Protein AF-A0A7J6BII7-F1 (afdb_monomer_lite)

Foldseek 3Di:
DVVVVVVVVVVVVQFDWDKDFDPACQQPLVQAAVSDAWDQADPPFTWIFTDHVPGGTAWIFGADPPQRFTQKIKGKDDLPPDPDPPPPPPDPDDPDPDPDDWLVLLVVQLVVVVCVLLSAPAIKMKMKGFQFDPVAAPPPVVSNHTDGQKIKMKMWRADPPDLQLTEIWMWMFGRDNPCRVIDIGQLQVVQVVVCVSSVTPDGTDSHPVSRSGDRVVSVLCVVVSVVSSPDDSPPSDDDDPVVVVSSVVSCVSNPPPDDPPPPDD

Radius of gyration: 20.34 Å; chains: 1; bounding box: 57×51×65 Å

Sequence (265 aa):
MLVLGLISCIVLRALSAQAKVVRSFEECKEFLYQGTEPRGMDQNAKKICQKLQNRGFYYASLYSVRHKIPLYSAYTLDPYCSSDTERKDIWHLEPQISQSTPPMYHQIKILKTFIKEIKPSAATTVAPGTVPDPNVRIPQDRKKVTVPSHIWTAICYKHHTDDSKSLSFGYIGRNQQEEPDIRLMSVSELNNELRSHFGTHQPIEIFDDDCFSDNNKVVEVQGVFQKLINLPVNQGDQISSGLQDTYLAVKRTISCDSTPEKESR

pLDDT: mean 72.31, std 19.47, range [26.73, 96.75]

Secondary structure (DSSP, 8-state):
-HHHHHHHHHHHHHSSPEEEEESSGGGGGGGSGGGPPPBSS-TTSEEEEEE-TTS-EEEEEEEETTTTEEEEEEEEEPTT--S-----S-------S-SSPPTHHHHHHHHHHHHHHH--SS-EEEEEEEEEEEEEEESTTTT-EEEEEEEEEEEEE--SS-GGG-EEEEEEEES-SS----EEE-HHHHHHHHHHHHT-SSPPBSSTTTTT--HHHHHHHHHHHHHHHTS-TT-TT---GGGHHHHHHHHHHS----PPP----

Organism: NCBI:txid369639

Structure (mmCIF, N/CA/C/O backbone):
data_AF-A0A7J6BII7-F1
#
_entry.id   AF-A0A7J6BII7-F1
#
loop_
_atom_site.group_PDB
_atom_site.id
_atom_site.type_symbol
_atom_site.label_atom_id
_atom_site.label_alt_id
_atom_site.label_comp_id
_atom_site.label_asym_id
_atom_site.label_entity_id
_atom_site.label_seq_id
_atom_site.pdbx_PDB_ins_code
_atom_site.Cartn_x
_atom_site.Cartn_y
_atom_site.Cartn_z
_atom_site.occupancy
_atom_site.B_iso_or_equiv
_atom_site.auth_seq_id
_atom_site.auth_comp_id
_atom_site.auth_asym_id
_atom_site.auth_atom_id
_atom_site.pdbx_PDB_model_num
ATOM 1 N N . MET A 1 1 ? 40.038 -25.814 -1.875 1.00 58.59 1 MET A N 1
ATOM 2 C CA . MET A 1 1 ? 39.329 -24.661 -2.482 1.00 58.59 1 MET A CA 1
ATOM 3 C C . MET A 1 1 ? 37.828 -24.888 -2.680 1.00 58.59 1 MET A C 1
ATOM 5 O O . MET A 1 1 ? 37.063 -24.040 -2.250 1.00 58.59 1 MET A O 1
ATOM 9 N N . LEU A 1 2 ? 37.379 -26.018 -3.248 1.00 54.38 2 LEU A N 1
ATOM 10 C CA . LEU A 1 2 ? 35.945 -26.322 -3.456 1.00 54.38 2 LEU A CA 1
AT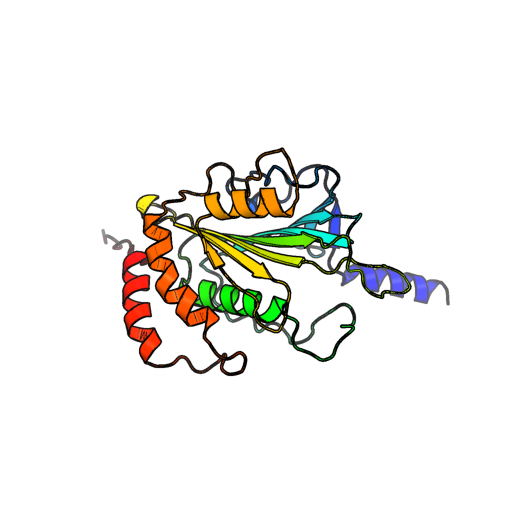OM 11 C C . LEU A 1 2 ? 35.113 -26.435 -2.162 1.00 54.38 2 LEU A C 1
ATOM 13 O O . LEU A 1 2 ? 33.999 -25.927 -2.102 1.00 54.38 2 LEU A O 1
ATOM 17 N N . VAL A 1 3 ? 35.670 -27.043 -1.109 1.00 60.97 3 VAL A N 1
ATOM 18 C CA . VAL A 1 3 ? 34.971 -27.241 0.178 1.00 60.97 3 VAL A CA 1
ATOM 19 C C . VAL A 1 3 ? 34.726 -25.913 0.909 1.00 60.97 3 VAL A C 1
ATOM 21 O O . VAL A 1 3 ? 33.630 -25.676 1.403 1.00 60.97 3 VAL A O 1
ATOM 24 N N . LEU A 1 4 ? 35.704 -25.000 0.896 1.00 56.06 4 LEU A N 1
ATOM 25 C CA . LEU A 1 4 ? 35.567 -23.646 1.453 1.00 56.06 4 LEU A CA 1
ATOM 26 C C . LEU A 1 4 ? 34.547 -22.797 0.673 1.00 56.06 4 LEU A C 1
ATOM 28 O O . LEU A 1 4 ? 33.782 -22.055 1.284 1.00 56.06 4 LEU A O 1
ATOM 32 N N . GLY A 1 5 ? 34.482 -22.953 -0.655 1.00 60.50 5 GLY A N 1
ATOM 33 C CA . GLY A 1 5 ? 33.463 -22.307 -1.491 1.00 60.50 5 GLY A CA 1
ATOM 34 C C . GLY A 1 5 ? 32.044 -22.824 -1.222 1.00 60.50 5 GLY A C 1
ATOM 35 O O . GLY A 1 5 ? 31.111 -22.032 -1.125 1.00 60.50 5 GLY A O 1
ATOM 36 N N . LEU A 1 6 ? 31.879 -24.136 -1.023 1.00 58.62 6 LEU A N 1
ATOM 37 C CA . LEU A 1 6 ? 30.595 -24.744 -0.651 1.00 58.62 6 LEU A CA 1
ATOM 38 C C . LEU A 1 6 ? 30.128 -24.294 0.738 1.00 58.62 6 LEU A C 1
ATOM 40 O O . LEU A 1 6 ? 28.970 -23.914 0.893 1.00 58.62 6 LEU A O 1
ATOM 44 N N . ILE A 1 7 ? 31.027 -24.265 1.727 1.00 60.72 7 ILE A N 1
ATOM 45 C CA . ILE A 1 7 ? 30.712 -23.788 3.081 1.00 60.72 7 ILE A CA 1
ATOM 46 C C . ILE A 1 7 ? 30.350 -22.295 3.052 1.00 60.72 7 ILE A C 1
ATOM 48 O O . ILE A 1 7 ? 29.353 -21.904 3.652 1.00 60.72 7 ILE A O 1
ATOM 52 N N . SER A 1 8 ? 31.077 -21.472 2.288 1.00 61.69 8 SER A N 1
ATOM 53 C CA . SER A 1 8 ? 30.753 -20.050 2.106 1.00 61.69 8 SER A CA 1
ATOM 54 C C . SER A 1 8 ? 29.361 -19.843 1.489 1.00 61.69 8 SER A C 1
ATOM 56 O O . SER A 1 8 ? 28.566 -19.072 2.026 1.00 61.69 8 SER A O 1
ATOM 58 N N . CYS A 1 9 ? 29.007 -20.587 0.434 1.00 55.38 9 CYS A N 1
ATOM 59 C CA . CYS A 1 9 ? 27.681 -20.525 -0.195 1.00 55.38 9 CYS A CA 1
ATOM 60 C C . CYS A 1 9 ? 26.541 -20.978 0.734 1.00 55.38 9 CYS A C 1
ATOM 62 O O . CYS A 1 9 ? 25.441 -20.426 0.673 1.00 55.38 9 CYS A O 1
ATOM 64 N N . ILE A 1 10 ? 26.785 -21.968 1.597 1.00 59.72 10 ILE A N 1
ATOM 65 C CA . ILE A 1 10 ? 25.805 -22.447 2.583 1.00 59.72 10 ILE A CA 1
ATOM 66 C C . ILE A 1 10 ? 25.608 -21.404 3.694 1.00 59.72 10 ILE A C 1
ATOM 68 O O . ILE A 1 10 ? 24.469 -21.102 4.049 1.00 59.72 10 ILE A O 1
ATOM 72 N N . VAL A 1 11 ? 26.687 -20.788 4.186 1.00 57.72 11 VAL A N 1
ATOM 73 C CA . VAL A 1 11 ? 26.625 -19.721 5.203 1.00 57.72 11 VAL A CA 1
ATOM 74 C C . VAL A 1 11 ? 25.952 -18.456 4.651 1.00 57.72 11 VAL A C 1
ATOM 76 O O . VAL A 1 11 ? 25.127 -17.855 5.335 1.00 57.72 11 VAL A O 1
ATOM 79 N N . LEU A 1 12 ? 26.201 -18.098 3.386 1.00 53.66 12 LEU A N 1
ATOM 80 C CA . LEU A 1 12 ? 25.524 -16.984 2.701 1.00 53.66 12 LEU A CA 1
ATOM 81 C C . LEU A 1 12 ? 24.006 -17.189 2.588 1.00 53.66 12 LEU A C 1
ATOM 83 O O . LEU A 1 12 ? 23.251 -16.220 2.670 1.00 53.66 12 LEU A O 1
ATOM 87 N N . ARG A 1 13 ? 23.543 -18.438 2.442 1.00 51.25 13 ARG A N 1
ATOM 88 C CA . ARG A 1 13 ? 22.110 -18.779 2.420 1.00 51.25 13 ARG A CA 1
ATOM 89 C C . ARG A 1 13 ? 21.450 -18.782 3.799 1.00 51.25 13 ARG A C 1
ATOM 91 O O . ARG A 1 13 ? 20.241 -18.593 3.863 1.00 51.25 13 ARG A O 1
ATOM 98 N N . ALA A 1 14 ? 22.224 -18.981 4.867 1.00 51.25 14 ALA A N 1
ATOM 99 C CA . ALA A 1 14 ? 21.722 -19.071 6.239 1.00 51.25 14 ALA A CA 1
ATOM 100 C C . ALA A 1 14 ? 21.333 -17.710 6.855 1.00 51.25 14 ALA A C 1
ATOM 102 O O . ALA A 1 14 ? 20.555 -17.652 7.805 1.00 51.25 14 ALA A O 1
ATOM 103 N N . LEU A 1 15 ? 21.885 -16.614 6.324 1.00 50.88 15 LEU A N 1
ATOM 104 C CA . LEU A 1 15 ? 21.710 -15.245 6.833 1.00 50.88 15 LEU A CA 1
ATOM 105 C C . LEU A 1 15 ? 20.925 -14.333 5.878 1.00 50.88 15 LEU A C 1
ATOM 107 O O . LEU A 1 15 ? 20.739 -13.153 6.165 1.00 50.88 15 LEU A O 1
ATOM 111 N N . SER A 1 16 ? 20.466 -14.851 4.737 1.00 48.41 16 SER A N 1
ATOM 112 C CA . SER A 1 16 ? 19.712 -14.066 3.759 1.00 48.41 16 SER A CA 1
ATOM 113 C C . SER A 1 16 ? 18.213 -14.098 4.056 1.00 48.41 16 SER A C 1
ATOM 115 O O . SER A 1 16 ? 17.642 -15.125 4.425 1.00 48.41 16 SER A O 1
ATOM 117 N N . ALA A 1 17 ? 17.554 -12.955 3.864 1.00 53.72 17 ALA A N 1
ATOM 118 C CA . ALA A 1 17 ? 16.102 -12.904 3.843 1.00 53.72 17 ALA A CA 1
ATOM 119 C C . ALA A 1 17 ? 15.577 -13.830 2.733 1.00 53.72 17 ALA A C 1
ATOM 121 O O . ALA A 1 17 ? 16.007 -13.730 1.583 1.00 53.72 17 ALA A O 1
ATOM 122 N N . GLN A 1 18 ? 14.676 -14.752 3.078 1.00 64.31 18 GLN A N 1
ATOM 123 C CA . GLN A 1 18 ? 14.132 -15.729 2.138 1.00 64.31 18 GLN A CA 1
ATOM 124 C C . GLN A 1 18 ? 12.728 -15.305 1.713 1.00 64.31 18 GLN A C 1
ATOM 126 O O . GLN A 1 18 ? 11.836 -15.119 2.533 1.00 64.31 18 GLN A O 1
ATOM 131 N N . ALA A 1 19 ? 12.500 -15.188 0.414 1.00 72.19 19 ALA A N 1
ATOM 132 C CA . ALA A 1 19 ? 11.172 -14.951 -0.135 1.00 72.19 19 ALA A CA 1
ATOM 133 C C . ALA A 1 19 ? 10.595 -16.270 -0.663 1.00 72.19 19 ALA A C 1
ATOM 135 O O . ALA A 1 19 ? 11.295 -17.018 -1.352 1.00 72.19 19 ALA A O 1
ATOM 136 N N . LYS A 1 20 ? 9.325 -16.570 -0.362 1.00 87.38 20 LYS A N 1
ATOM 137 C CA . LYS A 1 20 ? 8.605 -17.691 -0.985 1.00 87.38 20 LYS A CA 1
ATOM 138 C C . LYS A 1 20 ? 7.717 -17.143 -2.097 1.00 87.38 20 LYS A C 1
ATOM 140 O O . LYS A 1 20 ? 6.784 -16.395 -1.822 1.00 87.38 20 LYS A O 1
ATOM 145 N N . VAL A 1 21 ? 7.998 -17.520 -3.346 1.00 91.94 21 VAL A N 1
ATOM 146 C CA . VAL A 1 21 ? 7.080 -17.265 -4.467 1.00 91.94 21 VAL A CA 1
ATOM 147 C C . VAL A 1 21 ? 5.924 -18.255 -4.356 1.00 91.94 21 VAL A C 1
ATOM 149 O O . VAL A 1 21 ? 6.147 -19.467 -4.339 1.00 91.94 21 VAL A O 1
ATOM 152 N N . VAL A 1 22 ? 4.703 -17.742 -4.253 1.00 92.44 22 VAL A N 1
ATOM 153 C CA . VAL A 1 22 ? 3.490 -18.521 -3.969 1.00 92.44 22 VAL A CA 1
ATOM 154 C C . VAL A 1 22 ? 2.481 -18.415 -5.114 1.00 92.44 22 VAL A C 1
ATOM 156 O O . VAL A 1 22 ? 2.562 -17.522 -5.957 1.00 92.44 22 VAL A O 1
ATOM 159 N N . ARG A 1 23 ? 1.536 -19.361 -5.178 1.00 91.94 23 ARG A N 1
ATOM 160 C CA . ARG A 1 23 ? 0.428 -19.335 -6.156 1.00 91.94 23 ARG A CA 1
ATOM 161 C C . ARG A 1 23 ? -0.765 -18.509 -5.665 1.00 91.94 23 ARG A C 1
ATOM 163 O O . ARG A 1 23 ? -1.450 -17.884 -6.467 1.00 91.94 23 ARG A O 1
ATOM 170 N N . SER A 1 24 ? -0.973 -18.481 -4.355 1.00 93.12 24 SER A N 1
ATOM 171 C CA . SER A 1 24 ? -1.942 -17.648 -3.645 1.00 93.12 24 SER A CA 1
ATOM 172 C C . SER A 1 24 ? -1.300 -17.144 -2.355 1.00 93.12 24 SER A C 1
ATOM 174 O O . SER A 1 24 ? -0.324 -17.727 -1.882 1.00 93.12 24 SER A O 1
ATOM 176 N N . PHE A 1 25 ? -1.847 -16.081 -1.773 1.00 94.44 25 PHE A N 1
ATOM 177 C CA . PHE A 1 25 ? -1.360 -15.543 -0.502 1.00 94.44 25 PHE A CA 1
ATOM 178 C C . PHE A 1 25 ? -1.801 -16.353 0.721 1.00 94.44 25 PHE A C 1
ATOM 180 O O . PHE A 1 25 ? -1.613 -15.889 1.831 1.00 94.44 25 PHE A O 1
ATOM 187 N N . GLU A 1 26 ? -2.333 -17.566 0.560 1.00 94.19 26 GLU A N 1
ATOM 188 C CA . GLU A 1 26 ? -2.968 -18.312 1.654 1.00 94.19 26 GLU A CA 1
ATOM 189 C C . GLU A 1 26 ? -2.056 -18.539 2.869 1.00 94.19 26 GLU A C 1
ATOM 191 O O . GLU A 1 26 ? -2.503 -18.475 4.009 1.00 94.19 26 GLU A O 1
ATOM 196 N N . GLU A 1 27 ? -0.756 -18.728 2.632 1.00 91.00 27 GLU A N 1
ATOM 197 C CA . GLU A 1 27 ? 0.248 -18.895 3.690 1.00 91.00 27 GLU A CA 1
ATOM 198 C C . GLU A 1 27 ? 0.601 -17.593 4.427 1.00 91.00 27 GLU A C 1
ATOM 200 O O . GLU A 1 27 ? 1.163 -17.653 5.514 1.00 91.00 27 GLU A O 1
ATOM 205 N N . CYS A 1 28 ? 0.312 -16.427 3.846 1.00 90.44 28 CYS A N 1
ATOM 206 C CA . CYS A 1 28 ? 0.610 -15.112 4.416 1.00 90.44 28 CYS A CA 1
ATOM 207 C C . CYS A 1 28 ? -0.591 -14.151 4.330 1.00 90.44 28 CYS A C 1
ATOM 209 O O . CYS A 1 28 ? -0.430 -12.932 4.265 1.00 90.44 28 CYS A O 1
ATOM 211 N N . LYS A 1 29 ? -1.809 -14.704 4.330 1.00 93.12 29 LYS A N 1
ATOM 212 C CA . LYS A 1 29 ? -3.058 -13.944 4.191 1.00 93.12 29 LYS A CA 1
ATOM 213 C C . LYS A 1 29 ? -3.349 -13.065 5.400 1.00 93.12 29 LYS A C 1
ATOM 215 O O . LYS A 1 29 ? -4.073 -12.094 5.278 1.00 93.12 29 LYS A O 1
ATOM 220 N N . GLU A 1 30 ? -2.747 -13.372 6.545 1.00 88.75 30 GLU A N 1
ATOM 221 C CA . GLU A 1 30 ? -2.826 -12.567 7.768 1.00 88.75 30 GLU A CA 1
ATOM 222 C C . GLU A 1 30 ? -2.351 -11.118 7.579 1.00 88.75 30 GLU A C 1
ATOM 224 O O . GLU A 1 30 ? -2.800 -10.239 8.304 1.00 88.75 30 GLU A O 1
ATOM 229 N N . PHE A 1 31 ? -1.506 -10.850 6.575 1.00 88.62 31 PHE A N 1
ATOM 230 C CA . PHE A 1 31 ? -1.065 -9.493 6.232 1.00 88.62 31 PHE A CA 1
ATOM 231 C C . PHE A 1 31 ? -2.006 -8.750 5.283 1.00 88.62 31 PHE A C 1
ATOM 233 O O . PHE A 1 31 ? -1.774 -7.578 4.984 1.00 88.62 31 PHE A O 1
ATOM 240 N N . LEU A 1 32 ? -3.018 -9.436 4.758 1.00 90.75 32 LEU A N 1
ATOM 241 C CA . LEU A 1 32 ? -4.026 -8.881 3.871 1.00 90.75 32 LEU A CA 1
ATOM 242 C C . LEU A 1 32 ? -5.286 -8.577 4.674 1.00 90.75 32 LEU A C 1
ATOM 244 O O . LEU A 1 32 ? -5.687 -9.347 5.549 1.00 90.75 32 LEU A O 1
ATOM 248 N N . TYR A 1 33 ? -5.942 -7.467 4.350 1.00 89.62 33 TYR A N 1
ATOM 249 C CA . TYR A 1 33 ? -7.184 -7.098 5.010 1.00 89.62 33 TYR A CA 1
ATOM 250 C C . TYR A 1 33 ? -8.240 -8.192 4.803 1.00 89.62 33 TYR A C 1
ATOM 252 O O . TYR A 1 33 ? -8.515 -8.587 3.672 1.00 89.62 33 TYR A O 1
ATOM 260 N N . GLN A 1 34 ? -8.777 -8.715 5.909 1.00 88.88 34 GLN A N 1
ATOM 261 C CA . GLN A 1 34 ? -9.695 -9.864 5.934 1.00 88.88 34 GLN A CA 1
ATOM 262 C C . GLN A 1 34 ? -9.174 -11.120 5.197 1.00 88.88 34 GLN A C 1
ATOM 264 O O . GLN A 1 34 ? -9.944 -12.017 4.867 1.00 88.88 34 GLN A O 1
ATOM 269 N N . GLY A 1 35 ? -7.863 -11.227 4.959 1.00 90.19 35 GLY A N 1
ATOM 270 C CA . GLY A 1 35 ? -7.285 -12.313 4.168 1.00 90.19 35 GLY A CA 1
ATOM 271 C C . GLY A 1 35 ? -7.531 -12.209 2.662 1.00 90.19 35 GLY A C 1
ATOM 272 O O . GLY A 1 35 ? -7.215 -13.159 1.944 1.00 90.19 35 GLY A O 1
ATOM 273 N N . THR A 1 36 ? -8.058 -11.083 2.176 1.00 92.06 36 THR A N 1
ATOM 274 C CA . THR A 1 36 ? -8.448 -10.899 0.774 1.00 92.06 36 THR A CA 1
ATOM 275 C C . THR A 1 36 ? -7.362 -10.186 -0.025 1.00 92.06 36 THR A C 1
ATOM 277 O O . THR A 1 36 ? -6.803 -9.171 0.385 1.00 92.06 36 THR A O 1
ATOM 280 N N . GLU A 1 37 ? -7.045 -10.732 -1.197 1.00 92.50 37 GLU A N 1
ATOM 281 C CA . GLU A 1 37 ? -6.049 -10.172 -2.108 1.00 92.50 37 GLU A CA 1
ATOM 282 C C . GLU A 1 37 ? -6.591 -8.947 -2.869 1.00 92.50 37 GLU A C 1
ATOM 284 O O . GLU A 1 37 ? -7.675 -9.044 -3.448 1.00 92.50 37 GLU A O 1
ATOM 289 N N . PRO A 1 38 ? -5.819 -7.842 -2.956 1.00 92.81 38 PRO A N 1
ATOM 290 C CA . PRO A 1 38 ? -6.131 -6.724 -3.840 1.00 92.81 38 PRO A CA 1
ATOM 291 C C . PRO A 1 38 ? -6.382 -7.144 -5.296 1.00 92.81 38 PRO A C 1
ATOM 293 O O . PRO A 1 38 ? -5.628 -7.936 -5.871 1.00 92.81 38 PRO A O 1
ATOM 296 N N . ARG A 1 39 ? -7.411 -6.573 -5.928 1.00 92.19 39 ARG A N 1
ATOM 297 C CA . ARG A 1 39 ? -7.848 -6.914 -7.295 1.00 92.19 39 ARG A CA 1
ATOM 298 C C . ARG A 1 39 ? -7.552 -5.797 -8.300 1.00 92.19 39 ARG A C 1
ATOM 300 O O . ARG A 1 39 ? -7.262 -4.661 -7.937 1.00 92.19 39 ARG A O 1
ATOM 307 N N . GLY A 1 40 ? -7.595 -6.140 -9.590 1.00 90.62 40 GLY A N 1
ATOM 308 C CA . GLY A 1 40 ? -7.511 -5.182 -10.706 1.00 90.62 40 GLY A CA 1
ATOM 309 C C . GLY A 1 40 ? -6.109 -4.802 -11.188 1.00 90.62 40 GLY A C 1
ATOM 310 O O . GLY A 1 40 ? -5.981 -4.148 -12.224 1.00 90.62 40 GLY A O 1
ATOM 311 N N . MET A 1 41 ? -5.056 -5.226 -10.482 1.00 91.06 41 MET A N 1
ATOM 312 C CA . MET A 1 41 ? -3.657 -5.039 -10.897 1.00 91.06 41 MET A CA 1
ATOM 313 C C . MET A 1 41 ? -3.173 -6.169 -11.831 1.00 91.06 41 MET A C 1
ATOM 315 O O . MET A 1 41 ? -3.928 -7.081 -12.169 1.00 91.06 41 MET A O 1
ATOM 319 N N . ASP A 1 42 ? -1.907 -6.119 -12.272 1.00 90.06 42 ASP A N 1
ATOM 320 C CA . ASP A 1 42 ? -1.324 -7.111 -13.193 1.00 90.06 42 ASP A CA 1
ATOM 321 C C . ASP A 1 42 ? -1.410 -8.541 -12.631 1.00 90.06 42 ASP A C 1
ATOM 323 O O . ASP A 1 42 ? -0.644 -8.936 -11.751 1.00 90.06 42 ASP A O 1
ATOM 327 N N . GLN A 1 43 ? -2.308 -9.343 -13.200 1.00 82.44 43 GLN A N 1
ATOM 328 C CA . GLN A 1 43 ? -2.543 -10.731 -12.798 1.00 82.44 43 GLN A CA 1
ATOM 329 C C . GLN A 1 43 ? -1.354 -11.660 -13.096 1.00 82.44 43 GLN A C 1
ATOM 331 O O . GLN A 1 43 ? -1.276 -12.760 -12.547 1.00 82.44 43 GLN A O 1
ATOM 336 N N . ASN A 1 44 ? -0.407 -11.237 -13.943 1.00 90.31 44 ASN A N 1
ATOM 337 C CA . ASN A 1 44 ? 0.813 -11.996 -14.231 1.00 90.31 44 ASN A CA 1
ATOM 338 C C . ASN A 1 44 ? 1.943 -11.705 -13.234 1.00 90.31 44 ASN A C 1
ATOM 340 O O . ASN A 1 44 ? 2.993 -12.366 -13.275 1.00 90.31 44 ASN A O 1
ATOM 344 N N . ALA A 1 45 ? 1.756 -10.722 -12.351 1.00 94.38 45 ALA A N 1
ATOM 345 C CA . ALA A 1 45 ? 2.700 -10.417 -11.294 1.00 94.38 45 ALA A CA 1
ATOM 346 C C . ALA A 1 45 ? 2.867 -11.612 -10.341 1.00 94.38 45 ALA A C 1
ATOM 348 O O . ALA A 1 45 ? 2.008 -12.483 -10.194 1.00 94.38 45 ALA A O 1
ATOM 349 N N . LYS A 1 46 ? 4.038 -11.693 -9.711 1.00 96.75 46 LYS A N 1
ATOM 350 C CA . LYS A 1 46 ? 4.374 -12.786 -8.799 1.00 96.75 46 LYS A CA 1
ATOM 351 C C . LYS A 1 46 ? 3.947 -12.438 -7.388 1.00 96.75 46 LYS A C 1
ATOM 353 O O . LYS A 1 46 ? 4.305 -11.385 -6.874 1.00 96.75 46 LYS A O 1
ATOM 358 N N . LYS A 1 47 ? 3.233 -13.367 -6.761 1.00 95.44 47 LYS A N 1
ATOM 359 C CA . LYS A 1 47 ? 2.853 -13.302 -5.354 1.00 95.44 47 LYS A CA 1
ATOM 360 C C . LYS A 1 47 ? 4.013 -13.809 -4.514 1.00 95.44 47 LYS A C 1
ATOM 362 O O . LYS A 1 47 ? 4.562 -14.882 -4.784 1.00 95.44 47 LYS A O 1
ATOM 367 N N . ILE A 1 48 ? 4.418 -13.019 -3.534 1.00 93.44 48 ILE A N 1
ATOM 368 C CA . ILE A 1 48 ? 5.577 -13.290 -2.693 1.00 93.44 48 ILE A CA 1
ATOM 369 C C . ILE A 1 48 ? 5.159 -13.156 -1.234 1.00 93.44 48 ILE A C 1
ATOM 371 O O . ILE A 1 48 ? 4.669 -12.109 -0.831 1.00 93.44 48 ILE A O 1
ATOM 375 N N . CYS A 1 49 ? 5.396 -14.198 -0.440 1.00 89.94 49 CYS A N 1
ATOM 376 C CA . CYS A 1 49 ? 5.346 -14.115 1.017 1.00 89.94 49 CYS A CA 1
ATOM 377 C C . CYS A 1 49 ? 6.782 -13.972 1.540 1.00 89.94 49 CYS A C 1
ATOM 379 O O . CYS A 1 49 ? 7.608 -14.882 1.365 1.00 89.94 49 CYS A O 1
ATOM 381 N N . GLN A 1 50 ? 7.104 -12.833 2.154 1.00 83.81 50 GLN A N 1
ATOM 382 C CA . GLN A 1 50 ? 8.439 -12.586 2.694 1.00 83.81 50 GLN A CA 1
ATOM 383 C C . GLN A 1 50 ? 8.594 -13.255 4.057 1.00 83.81 50 GLN A C 1
ATOM 385 O O . GLN A 1 50 ? 7.768 -13.057 4.946 1.00 83.81 50 GLN A O 1
ATOM 390 N N . LYS A 1 51 ? 9.692 -13.990 4.252 1.00 78.94 51 LYS A N 1
ATOM 391 C CA . LYS A 1 51 ? 10.070 -14.565 5.546 1.00 78.94 51 LYS A CA 1
ATOM 392 C C . LYS A 1 51 ? 11.562 -14.393 5.837 1.00 78.94 51 LYS A C 1
ATOM 394 O O . LYS A 1 51 ? 12.367 -14.051 4.968 1.00 78.94 51 LYS A O 1
ATOM 399 N N . LEU A 1 52 ? 11.949 -14.639 7.081 1.00 65.31 52 LEU A N 1
ATOM 400 C CA . LEU A 1 52 ? 13.343 -14.902 7.442 1.00 65.31 52 LEU A CA 1
ATOM 401 C C . LEU A 1 52 ? 13.482 -16.388 7.761 1.00 65.31 52 LEU A C 1
ATOM 403 O O . LEU A 1 52 ? 12.516 -17.040 8.159 1.00 65.31 52 LEU A O 1
ATOM 407 N N . GLN A 1 53 ? 14.673 -16.946 7.558 1.00 60.97 53 GLN A N 1
ATOM 408 C CA . GLN A 1 53 ? 14.912 -18.353 7.858 1.00 60.97 53 GLN A CA 1
ATOM 409 C C . GLN A 1 53 ? 14.620 -18.627 9.344 1.00 60.97 53 GLN A C 1
ATOM 411 O O . GLN A 1 53 ? 15.056 -17.878 10.215 1.00 60.97 53 GLN A O 1
ATOM 416 N N . ASN A 1 54 ? 13.844 -19.680 9.616 1.00 63.31 54 ASN A N 1
ATOM 417 C CA . ASN A 1 54 ? 13.368 -20.072 10.951 1.00 63.31 54 ASN A CA 1
ATOM 418 C C . ASN A 1 54 ? 12.451 -19.057 11.663 1.00 63.31 54 ASN A C 1
ATOM 420 O O . ASN A 1 54 ? 12.252 -19.159 12.871 1.00 63.31 54 ASN A O 1
ATOM 424 N N . ARG A 1 55 ? 11.871 -18.093 10.938 1.00 68.12 55 ARG A N 1
ATOM 425 C CA . ARG A 1 55 ? 10.814 -17.209 11.446 1.00 68.12 55 ARG A CA 1
ATOM 426 C C . ARG A 1 55 ? 9.563 -17.300 10.573 1.00 68.12 55 ARG A C 1
ATOM 428 O O . ARG A 1 55 ? 9.603 -17.864 9.478 1.00 68.12 55 ARG A O 1
ATOM 435 N N . GLY A 1 56 ? 8.462 -16.754 11.087 1.00 76.94 56 GLY A N 1
ATOM 436 C CA . GLY A 1 56 ? 7.215 -16.600 10.345 1.00 76.94 56 GLY A CA 1
ATOM 437 C C . GLY A 1 56 ? 7.343 -15.644 9.156 1.00 76.94 56 GLY A C 1
ATOM 438 O O . GLY A 1 56 ? 8.427 -15.153 8.814 1.00 76.94 56 GLY A O 1
ATOM 439 N N . PHE A 1 57 ? 6.211 -15.400 8.511 1.00 82.06 57 PHE A N 1
ATOM 440 C CA . PHE A 1 57 ? 6.104 -14.398 7.463 1.00 82.06 57 PHE A CA 1
ATOM 441 C C . PHE A 1 57 ? 6.084 -12.983 8.064 1.00 82.06 57 PHE A C 1
ATOM 443 O O . PHE A 1 57 ? 5.819 -12.804 9.248 1.00 82.06 57 PHE A O 1
ATOM 450 N N . TYR A 1 58 ? 6.425 -11.988 7.248 1.00 79.50 58 TYR A N 1
ATOM 451 C CA . TYR A 1 58 ? 6.482 -10.579 7.660 1.00 79.50 58 TYR A CA 1
ATOM 452 C C . TYR A 1 58 ? 5.549 -9.680 6.860 1.00 79.50 58 TYR A C 1
ATOM 454 O O . TYR A 1 58 ? 5.052 -8.687 7.380 1.00 79.50 58 TYR A O 1
ATOM 462 N N . TYR A 1 59 ? 5.397 -9.979 5.572 1.00 85.62 59 TYR A N 1
ATOM 463 C CA . TYR A 1 59 ? 4.550 -9.230 4.659 1.00 85.62 59 TYR A CA 1
ATOM 464 C C . TYR A 1 59 ? 4.289 -10.043 3.392 1.00 85.62 59 TYR A C 1
ATOM 466 O O . TYR A 1 59 ? 5.040 -10.967 3.046 1.00 85.62 59 TYR A O 1
ATOM 474 N N . ALA A 1 60 ? 3.231 -9.663 2.688 1.00 90.38 60 ALA A N 1
ATOM 475 C CA . ALA A 1 60 ? 2.888 -10.150 1.361 1.00 90.38 60 ALA A CA 1
ATOM 476 C C . ALA A 1 60 ? 3.239 -9.083 0.313 1.00 90.38 60 ALA A C 1
ATOM 478 O O . ALA A 1 60 ? 3.086 -7.895 0.573 1.00 90.38 60 ALA A O 1
ATOM 479 N N . SER A 1 61 ? 3.681 -9.473 -0.879 1.00 92.69 61 SER A N 1
ATOM 480 C CA . SER A 1 61 ? 3.941 -8.542 -1.985 1.00 92.69 61 SER A CA 1
ATOM 481 C C . SER A 1 61 ? 3.461 -9.105 -3.313 1.00 92.69 61 SER A C 1
ATOM 483 O O . SER A 1 61 ? 3.707 -10.273 -3.627 1.00 92.69 61 SER A O 1
ATOM 485 N N . LEU A 1 62 ? 2.848 -8.251 -4.131 1.00 95.06 62 LEU A N 1
ATOM 486 C CA . LEU A 1 62 ? 2.602 -8.522 -5.544 1.00 95.06 62 LEU A CA 1
ATOM 487 C C . LEU A 1 62 ? 3.680 -7.821 -6.373 1.00 95.06 62 LEU A C 1
ATOM 489 O O . LEU A 1 62 ? 3.779 -6.595 -6.395 1.00 95.06 62 LEU A O 1
ATOM 493 N N . TYR A 1 63 ? 4.520 -8.601 -7.046 1.00 93.94 63 TYR A N 1
ATOM 494 C CA . TYR A 1 63 ? 5.736 -8.121 -7.693 1.00 93.94 63 TYR A CA 1
ATOM 495 C C . TYR A 1 63 ? 5.664 -8.224 -9.215 1.00 93.94 63 TYR A C 1
ATOM 497 O O . TYR A 1 63 ? 5.556 -9.320 -9.776 1.00 93.94 63 TYR A O 1
ATOM 505 N N . SER A 1 64 ? 5.792 -7.092 -9.909 1.00 94.25 64 SER A N 1
ATOM 506 C CA . SER A 1 64 ? 5.854 -7.097 -11.368 1.00 94.25 64 SER A CA 1
ATOM 507 C C . SER A 1 64 ? 7.246 -7.506 -11.836 1.00 94.25 64 SER A C 1
ATOM 509 O O . SER A 1 64 ? 8.207 -6.748 -11.728 1.00 94.25 64 SER A O 1
ATOM 511 N N . VAL A 1 65 ? 7.356 -8.688 -12.442 1.00 92.31 65 VAL A N 1
ATOM 512 C CA . VAL A 1 65 ? 8.619 -9.162 -13.039 1.00 92.31 65 VAL A CA 1
ATOM 513 C C . VAL A 1 65 ? 9.028 -8.293 -14.231 1.00 92.31 65 VAL A C 1
ATOM 515 O O . VAL A 1 65 ? 10.215 -8.045 -14.441 1.00 92.31 65 VAL A O 1
ATOM 518 N N . ARG A 1 66 ? 8.049 -7.785 -14.992 1.00 91.12 66 ARG A N 1
ATOM 519 C CA . ARG A 1 66 ? 8.282 -6.918 -16.156 1.00 91.12 66 ARG A CA 1
ATOM 520 C C . ARG A 1 66 ? 8.930 -5.592 -15.763 1.00 91.12 66 ARG A C 1
ATOM 522 O O . ARG A 1 66 ? 9.803 -5.109 -16.485 1.00 91.12 66 ARG A O 1
ATOM 529 N N . HIS A 1 67 ? 8.483 -5.002 -14.657 1.00 90.81 67 HIS A N 1
ATOM 530 C CA . HIS A 1 67 ? 8.944 -3.695 -14.181 1.00 90.81 67 HIS A CA 1
ATOM 531 C C . HIS A 1 67 ? 10.023 -3.796 -13.093 1.00 90.81 67 HIS A C 1
ATOM 533 O O . HIS A 1 67 ? 10.741 -2.831 -12.846 1.00 90.81 67 HIS A O 1
ATOM 539 N N . LYS A 1 68 ? 10.195 -4.982 -12.506 1.00 91.38 68 LYS A N 1
ATOM 540 C CA . LYS A 1 68 ? 11.105 -5.276 -11.393 1.00 91.38 68 LYS A CA 1
ATOM 541 C C . LYS A 1 68 ? 10.859 -4.412 -10.154 1.00 91.38 68 LYS A C 1
ATOM 543 O O . LYS A 1 68 ? 11.797 -4.059 -9.445 1.00 91.38 68 LYS A O 1
ATOM 548 N N . ILE A 1 69 ? 9.591 -4.112 -9.892 1.00 88.94 69 ILE A N 1
ATOM 549 C CA . ILE A 1 69 ? 9.121 -3.323 -8.749 1.00 88.94 69 ILE A CA 1
ATOM 550 C C . ILE A 1 69 ? 7.857 -3.963 -8.154 1.00 88.94 69 ILE A C 1
ATOM 552 O O . ILE A 1 69 ? 7.111 -4.633 -8.883 1.00 88.94 69 ILE A O 1
ATOM 556 N N . PRO A 1 70 ? 7.606 -3.789 -6.844 1.00 91.81 70 PRO A N 1
ATOM 557 C CA . PRO A 1 70 ? 6.356 -4.212 -6.230 1.00 91.81 70 PRO A CA 1
ATOM 558 C C . PRO A 1 70 ? 5.206 -3.308 -6.681 1.00 91.81 70 PRO A C 1
ATOM 560 O O . PRO A 1 70 ? 5.300 -2.086 -6.595 1.00 91.81 70 PRO A O 1
ATOM 563 N N . LEU A 1 71 ? 4.106 -3.909 -7.128 1.00 93.88 71 LEU A N 1
ATOM 564 C CA . LEU A 1 71 ? 2.857 -3.185 -7.37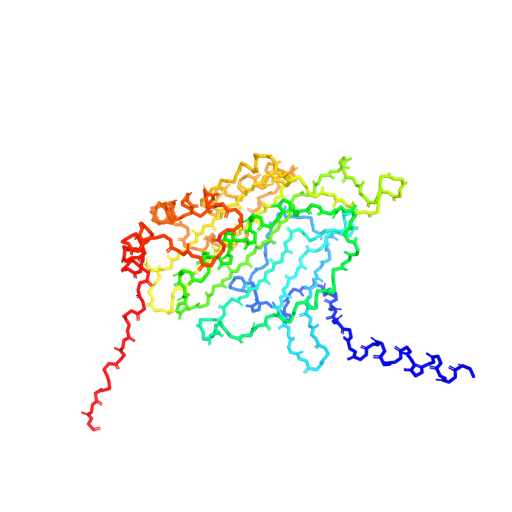3 1.00 93.88 71 LEU A C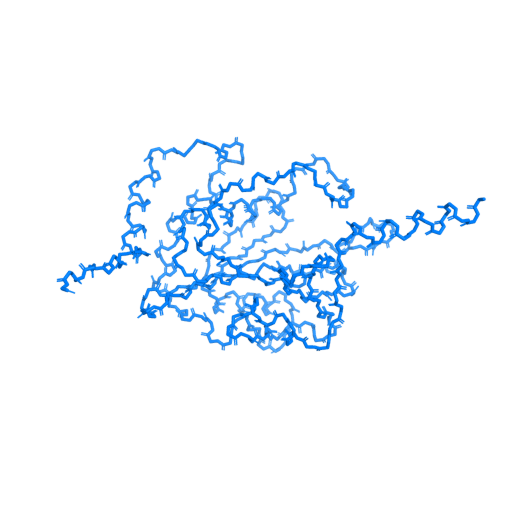A 1
ATOM 565 C C . LEU A 1 71 ? 2.220 -2.785 -6.045 1.00 93.88 71 LEU A C 1
ATOM 567 O O . LEU A 1 71 ? 1.818 -1.638 -5.887 1.00 93.88 71 LEU A O 1
ATOM 571 N N . TYR A 1 72 ? 2.248 -3.700 -5.075 1.00 93.50 72 TYR A N 1
ATOM 572 C CA . TYR A 1 72 ? 2.030 -3.403 -3.666 1.00 93.50 72 TYR A CA 1
ATOM 573 C C . TYR A 1 72 ? 2.800 -4.375 -2.770 1.00 93.50 72 TYR A C 1
ATOM 575 O O . TYR A 1 72 ? 3.224 -5.459 -3.188 1.00 93.50 72 TYR A O 1
ATOM 583 N N . SER A 1 73 ? 2.970 -3.979 -1.516 1.00 91.75 73 SER A N 1
ATOM 584 C CA . SER A 1 73 ? 3.215 -4.880 -0.390 1.00 91.75 73 SER A CA 1
ATOM 585 C C . SER A 1 73 ? 2.145 -4.647 0.664 1.00 91.75 73 SER A C 1
ATOM 587 O O . SER A 1 73 ? 1.564 -3.575 0.682 1.00 91.75 73 SER A O 1
ATOM 589 N N . ALA A 1 74 ? 1.866 -5.631 1.504 1.00 90.25 74 ALA A N 1
ATOM 590 C CA . ALA A 1 74 ? 0.859 -5.563 2.549 1.00 90.25 74 ALA A CA 1
ATOM 591 C C . ALA A 1 74 ? 1.426 -6.145 3.842 1.00 90.25 74 ALA A C 1
ATOM 593 O O . ALA A 1 74 ? 2.065 -7.203 3.821 1.00 90.25 74 ALA A O 1
ATOM 594 N N . TYR A 1 75 ? 1.227 -5.434 4.945 1.00 86.38 75 TYR A N 1
ATOM 595 C CA . TYR A 1 75 ? 1.639 -5.851 6.279 1.00 86.38 75 TYR A CA 1
ATOM 596 C C . TYR A 1 75 ? 0.675 -5.317 7.331 1.00 86.38 75 TYR A C 1
ATOM 598 O O . TYR A 1 75 ? 0.040 -4.276 7.151 1.00 86.38 75 TYR A O 1
ATOM 606 N N . THR A 1 76 ? 0.607 -6.023 8.453 1.00 82.12 76 THR A N 1
ATOM 607 C CA . THR A 1 76 ? -0.165 -5.628 9.626 1.00 82.12 76 THR A CA 1
ATOM 608 C C . THR A 1 76 ? 0.752 -5.031 10.677 1.00 82.12 76 THR A C 1
ATOM 610 O O . THR A 1 76 ? 1.812 -5.579 10.981 1.00 82.12 76 THR A O 1
ATOM 613 N N . LEU A 1 77 ? 0.341 -3.906 11.246 1.00 74.50 77 LEU A N 1
ATOM 614 C CA . LEU A 1 77 ? 0.989 -3.297 12.396 1.00 74.50 77 LEU A CA 1
ATOM 615 C C . LEU A 1 77 ? 0.290 -3.782 13.659 1.00 74.50 77 LEU A C 1
ATOM 617 O O . LEU A 1 77 ? -0.929 -3.650 13.781 1.00 74.50 77 LEU A O 1
ATOM 621 N N . ASP A 1 78 ? 1.079 -4.341 14.570 1.00 66.50 78 ASP A N 1
ATOM 622 C CA . ASP A 1 78 ? 0.606 -4.767 15.879 1.00 66.50 78 ASP A CA 1
ATOM 623 C C . ASP A 1 78 ? 0.639 -3.567 16.852 1.00 66.50 78 ASP A C 1
ATOM 625 O O . ASP A 1 78 ? 1.692 -2.931 17.000 1.00 66.50 78 ASP A O 1
ATOM 629 N N . PRO A 1 79 ? -0.490 -3.244 17.509 1.00 60.22 79 PRO A N 1
ATOM 630 C CA . PRO A 1 79 ? -0.601 -2.152 18.479 1.00 60.22 79 PRO A CA 1
ATOM 631 C C . PRO A 1 79 ? 0.353 -2.279 19.680 1.00 60.22 79 PRO A C 1
ATOM 633 O O . PRO A 1 79 ? 0.746 -1.278 20.281 1.00 60.22 79 PRO A O 1
ATOM 636 N N . TYR A 1 80 ? 0.751 -3.505 20.029 1.00 55.91 80 TYR A N 1
ATOM 637 C CA . TYR A 1 80 ? 1.630 -3.820 21.155 1.00 55.91 80 TYR A CA 1
ATOM 638 C C . TYR A 1 80 ? 3.119 -3.753 20.797 1.00 55.91 80 TYR A C 1
ATOM 640 O O . TYR A 1 80 ? 3.973 -3.947 21.667 1.00 55.91 80 TYR A O 1
ATOM 648 N N . CYS A 1 81 ? 3.467 -3.458 19.541 1.00 53.22 81 CYS A N 1
ATOM 649 C CA . CYS A 1 81 ? 4.844 -3.164 19.166 1.00 53.22 81 CYS A CA 1
ATOM 650 C C . CYS A 1 81 ? 5.260 -1.785 19.703 1.00 53.22 81 CYS A C 1
ATOM 652 O O . CYS A 1 81 ? 5.205 -0.775 19.002 1.00 53.22 81 CYS A O 1
ATOM 654 N N . SER A 1 82 ? 5.727 -1.757 20.954 1.00 48.75 82 SER A N 1
ATOM 655 C CA . SER A 1 82 ? 6.449 -0.624 21.533 1.00 48.75 82 SER A CA 1
ATOM 656 C C . SER A 1 82 ? 7.658 -0.302 20.659 1.00 48.75 82 SER A C 1
ATOM 658 O O . SER A 1 82 ? 8.531 -1.143 20.433 1.00 48.75 82 SER A O 1
ATOM 660 N N . SER A 1 83 ? 7.683 0.913 20.124 1.00 51.69 83 SER A N 1
ATOM 661 C CA . SER A 1 83 ? 8.736 1.427 19.259 1.00 51.69 83 SER A CA 1
ATOM 662 C C . SER A 1 83 ? 10.062 1.562 20.014 1.00 51.69 83 SER A C 1
ATOM 664 O O . SER A 1 83 ? 10.392 2.658 20.437 1.00 51.69 83 SER A O 1
ATOM 666 N N . ASP A 1 84 ? 10.804 0.471 20.186 1.00 42.09 84 ASP A N 1
ATOM 667 C CA . ASP A 1 84 ? 12.180 0.507 20.712 1.00 42.09 84 ASP A CA 1
ATOM 668 C C . ASP A 1 84 ? 13.105 -0.525 20.058 1.00 42.09 84 ASP A C 1
ATOM 670 O O . ASP A 1 84 ? 14.233 -0.751 20.492 1.00 42.09 84 ASP A O 1
ATOM 674 N N . THR A 1 85 ? 12.695 -1.137 18.945 1.00 42.91 85 THR A N 1
ATOM 675 C CA . THR A 1 85 ? 13.699 -1.729 18.062 1.00 42.91 85 THR A CA 1
ATOM 676 C C . THR A 1 85 ? 14.313 -0.598 17.254 1.00 42.91 85 THR A C 1
ATOM 678 O O . THR A 1 85 ? 13.829 -0.288 16.162 1.00 42.91 85 THR A O 1
ATOM 681 N N . GLU A 1 86 ? 15.363 0.029 17.791 1.00 43.84 86 GLU A N 1
ATOM 682 C CA . GLU A 1 86 ? 16.330 0.766 16.981 1.00 43.84 86 GLU A CA 1
ATOM 683 C C . GLU A 1 86 ? 16.645 -0.104 15.766 1.00 43.84 86 GLU A C 1
ATOM 685 O O . GLU A 1 86 ? 17.247 -1.183 15.851 1.00 43.84 86 GLU A O 1
ATOM 690 N N . ARG A 1 87 ? 16.151 0.327 14.607 1.00 43.75 87 ARG A N 1
ATOM 691 C CA . ARG A 1 87 ? 16.565 -0.257 13.347 1.00 43.75 87 ARG A CA 1
ATOM 692 C C . ARG A 1 87 ? 18.068 -0.037 13.300 1.00 43.75 87 ARG A C 1
ATOM 694 O O . ARG A 1 87 ? 18.491 1.104 13.193 1.00 43.75 87 ARG A O 1
ATOM 701 N N . LYS A 1 88 ? 18.863 -1.107 13.376 1.00 44.91 88 LYS A N 1
ATOM 702 C CA . LYS A 1 88 ? 20.301 -0.995 13.122 1.00 44.91 88 LYS A CA 1
ATOM 703 C C . LYS A 1 88 ? 20.468 -0.243 11.801 1.00 44.91 88 LYS A C 1
ATOM 705 O O . LYS A 1 88 ? 19.881 -0.662 10.802 1.00 44.91 88 LYS A O 1
ATOM 710 N N . ASP A 1 89 ? 21.278 0.812 11.785 1.00 45.69 89 ASP A N 1
ATOM 711 C CA . ASP A 1 89 ? 21.560 1.635 10.595 1.00 45.69 89 ASP A CA 1
ATOM 712 C C . ASP A 1 89 ? 22.205 0.853 9.432 1.00 45.69 89 ASP A C 1
ATOM 714 O O . ASP A 1 89 ? 22.517 1.401 8.376 1.00 45.69 89 ASP A O 1
ATOM 718 N N . ILE A 1 90 ? 22.380 -0.461 9.590 1.00 40.53 90 ILE A N 1
ATOM 719 C CA . ILE A 1 90 ? 22.834 -1.384 8.561 1.00 40.53 90 ILE A CA 1
ATOM 720 C C . ILE A 1 90 ? 21.677 -1.646 7.592 1.00 40.53 90 ILE A C 1
ATOM 722 O O . ILE A 1 90 ? 20.924 -2.618 7.684 1.00 40.53 90 ILE A O 1
ATOM 726 N N . TRP A 1 91 ? 21.539 -0.742 6.634 1.00 41.47 91 TRP A N 1
ATOM 727 C CA . TRP A 1 91 ? 20.697 -0.928 5.468 1.00 41.47 91 TRP A CA 1
ATOM 728 C C . TRP A 1 91 ? 21.410 -1.805 4.432 1.00 41.47 91 TRP A C 1
ATOM 730 O O . TRP A 1 91 ? 22.418 -1.403 3.859 1.00 41.47 91 TRP A O 1
ATOM 740 N N . HIS A 1 92 ? 20.843 -2.967 4.099 1.00 43.75 92 HIS A N 1
ATOM 741 C CA . HIS A 1 92 ? 21.159 -3.659 2.843 1.00 43.75 92 HIS A CA 1
ATOM 742 C C . HIS A 1 92 ? 20.353 -3.018 1.705 1.00 43.75 92 HIS A C 1
ATOM 744 O O . HIS A 1 92 ? 19.420 -3.612 1.169 1.00 43.75 92 HIS A O 1
ATOM 750 N N . LEU A 1 93 ? 20.654 -1.755 1.399 1.00 42.31 93 LEU A N 1
ATOM 751 C CA . LEU A 1 93 ? 20.139 -1.098 0.200 1.00 42.31 93 LEU A CA 1
ATOM 752 C C . LEU A 1 93 ? 20.827 -1.731 -1.015 1.00 42.31 93 LEU A C 1
ATOM 754 O O . LEU A 1 93 ? 22.049 -1.892 -1.015 1.00 42.31 93 LEU A O 1
ATOM 758 N N . GLU A 1 94 ? 20.071 -2.049 -2.071 1.00 41.34 94 GLU A N 1
ATOM 759 C CA . GLU A 1 94 ? 20.698 -2.113 -3.394 1.00 41.34 94 GLU A CA 1
ATOM 760 C C . GLU A 1 94 ? 21.448 -0.782 -3.609 1.00 41.34 94 GLU A C 1
ATOM 762 O O . GLU A 1 94 ? 20.895 0.268 -3.246 1.00 41.34 94 GLU A O 1
ATOM 767 N N . PRO A 1 95 ? 22.696 -0.803 -4.125 1.00 40.50 95 PRO A N 1
ATOM 768 C CA . PRO A 1 95 ? 23.519 0.392 -4.276 1.00 40.50 95 PRO A CA 1
ATOM 769 C C . PRO A 1 95 ? 22.714 1.522 -4.916 1.00 40.50 95 PRO A C 1
ATOM 771 O O . PRO A 1 95 ? 22.239 1.395 -6.046 1.00 40.50 95 PRO A O 1
ATOM 774 N N . GLN A 1 96 ? 22.506 2.599 -4.160 1.00 42.75 96 GLN A N 1
ATOM 775 C CA . GLN A 1 96 ? 21.733 3.739 -4.632 1.00 42.75 96 GLN A CA 1
ATOM 776 C C . GLN A 1 96 ? 22.522 4.428 -5.749 1.00 42.75 96 GLN A C 1
ATOM 778 O O . GLN A 1 96 ? 23.698 4.744 -5.584 1.00 42.75 96 GLN A O 1
ATOM 783 N N . ILE A 1 97 ? 21.877 4.631 -6.900 1.00 49.12 97 ILE A N 1
ATOM 784 C CA . ILE A 1 97 ? 22.493 5.243 -8.089 1.00 49.12 97 ILE A CA 1
ATOM 785 C C . ILE A 1 97 ? 22.624 6.779 -7.931 1.00 49.12 97 ILE A C 1
ATOM 787 O O . ILE A 1 97 ? 23.321 7.411 -8.718 1.00 49.12 97 ILE A O 1
ATOM 791 N N . SER A 1 98 ? 22.036 7.399 -6.896 1.00 49.47 98 SER A N 1
ATOM 792 C CA . SER A 1 98 ? 22.208 8.829 -6.592 1.00 49.47 98 SER A CA 1
ATOM 793 C C . SER A 1 98 ? 22.413 9.103 -5.096 1.00 49.47 98 SER A C 1
ATOM 795 O O . SER A 1 98 ? 21.937 8.363 -4.240 1.00 49.47 98 SER A O 1
ATOM 797 N N . GLN A 1 99 ? 23.145 10.182 -4.793 1.00 47.31 99 GLN A N 1
ATOM 798 C CA . GLN A 1 99 ? 23.473 10.646 -3.434 1.00 47.31 99 GLN A CA 1
ATOM 799 C C . GLN A 1 99 ? 22.373 11.516 -2.787 1.00 47.31 99 GLN A C 1
ATOM 801 O O . GLN A 1 99 ? 22.558 12.009 -1.677 1.00 47.31 99 GLN A O 1
ATOM 806 N N . SER A 1 100 ? 21.244 11.742 -3.467 1.00 52.75 100 SER A N 1
ATOM 807 C CA . SER A 1 100 ? 20.128 12.540 -2.947 1.00 52.75 100 SER A CA 1
ATOM 808 C C . SER A 1 100 ? 19.134 11.688 -2.157 1.00 52.75 100 SER A C 1
ATOM 810 O O . SER A 1 100 ? 18.966 10.496 -2.421 1.00 52.75 100 SER A O 1
ATOM 812 N N . THR A 1 101 ? 18.449 12.301 -1.186 1.00 53.66 101 THR A N 1
ATOM 813 C CA . THR A 1 101 ? 17.308 11.675 -0.510 1.00 53.66 101 THR A CA 1
ATOM 814 C C . THR A 1 101 ? 16.246 11.314 -1.554 1.00 53.66 101 THR A C 1
ATOM 816 O O . THR A 1 101 ? 15.755 12.199 -2.257 1.00 53.66 101 THR A O 1
ATOM 819 N N . PRO A 1 102 ? 15.883 10.027 -1.702 1.00 58.22 102 PRO A N 1
ATOM 820 C CA . PRO A 1 102 ? 14.937 9.630 -2.731 1.00 58.22 102 PRO A CA 1
ATOM 821 C C . PRO A 1 102 ? 13.550 10.229 -2.438 1.00 58.22 102 PRO A C 1
ATOM 823 O O . PRO A 1 102 ? 13.158 10.280 -1.270 1.00 58.22 102 PRO A O 1
ATOM 826 N N . PRO A 1 103 ? 12.764 10.616 -3.461 1.00 59.72 103 PRO A N 1
ATOM 827 C CA . PRO A 1 103 ? 11.407 11.165 -3.307 1.00 59.72 103 PRO A CA 1
ATOM 828 C C . PRO A 1 103 ? 10.485 10.327 -2.408 1.00 59.72 103 PRO A C 1
ATOM 830 O O . PRO A 1 103 ? 9.700 10.850 -1.617 1.00 59.72 103 PRO A O 1
ATOM 833 N N . MET A 1 104 ? 10.661 9.004 -2.457 1.00 63.75 104 MET A N 1
ATOM 834 C CA . MET A 1 104 ? 10.005 8.015 -1.599 1.00 63.75 104 MET A CA 1
ATOM 835 C C . MET A 1 104 ? 10.161 8.297 -0.091 1.00 63.75 104 MET A C 1
ATOM 837 O O . MET A 1 104 ? 9.306 7.910 0.706 1.00 63.75 104 MET A O 1
ATOM 841 N N . TYR A 1 105 ? 11.227 8.987 0.324 1.00 65.31 105 TYR A N 1
ATOM 842 C CA . TYR A 1 105 ? 11.501 9.300 1.724 1.00 65.31 105 TYR A CA 1
ATOM 843 C C . TYR A 1 105 ? 10.409 10.165 2.363 1.00 65.31 105 TYR A C 1
ATOM 845 O O . TYR A 1 105 ? 10.063 9.935 3.522 1.00 65.31 105 TYR A O 1
ATOM 853 N N . HIS A 1 106 ? 9.811 11.100 1.615 1.00 66.38 106 HIS A N 1
ATOM 854 C CA . HIS A 1 106 ? 8.708 11.924 2.119 1.00 66.38 106 HIS A CA 1
ATOM 855 C C . HIS A 1 106 ? 7.497 11.074 2.500 1.00 66.38 106 HIS A C 1
ATOM 857 O O . HIS A 1 106 ? 6.980 11.197 3.607 1.00 66.38 106 HIS A O 1
ATOM 863 N N . GLN A 1 107 ? 7.090 10.156 1.623 1.00 69.75 107 GLN A N 1
ATOM 864 C CA . GLN A 1 107 ? 5.939 9.288 1.870 1.00 69.75 107 GLN A CA 1
ATOM 865 C C . GLN A 1 107 ? 6.196 8.305 3.018 1.00 69.75 107 GLN A C 1
ATOM 867 O O . GLN A 1 107 ? 5.317 8.082 3.847 1.00 69.75 107 GLN A O 1
ATOM 872 N N . ILE A 1 108 ? 7.422 7.778 3.130 1.00 65.81 108 ILE A N 1
ATOM 873 C CA . ILE A 1 108 ? 7.829 6.937 4.268 1.00 65.81 108 ILE A CA 1
ATOM 874 C C . ILE A 1 108 ? 7.803 7.733 5.576 1.00 65.81 108 ILE A C 1
ATOM 876 O O . ILE A 1 108 ? 7.373 7.202 6.599 1.00 65.81 108 ILE A O 1
ATOM 880 N N . LYS A 1 109 ? 8.269 8.987 5.569 1.00 68.38 109 LYS A N 1
ATOM 881 C CA . LYS A 1 109 ? 8.237 9.860 6.748 1.00 68.38 109 LYS A CA 1
ATOM 882 C C . LYS A 1 109 ? 6.799 10.134 7.178 1.00 68.38 109 LYS A C 1
ATOM 884 O O . LYS A 1 109 ? 6.498 9.947 8.350 1.00 68.38 109 LYS A O 1
ATOM 889 N N . ILE A 1 110 ? 5.922 10.494 6.239 1.00 70.69 110 ILE A N 1
ATOM 890 C CA . ILE A 1 110 ? 4.492 10.705 6.505 1.00 70.69 110 ILE A CA 1
ATOM 891 C C . ILE A 1 110 ? 3.891 9.458 7.151 1.00 70.69 110 ILE A C 1
ATOM 893 O O . ILE A 1 110 ? 3.321 9.564 8.230 1.00 70.69 110 ILE A O 1
ATOM 897 N N . LEU A 1 111 ? 4.098 8.279 6.556 1.00 71.44 111 LEU A N 1
ATOM 898 C CA . LEU A 1 111 ? 3.589 7.014 7.083 1.00 71.44 111 LEU A CA 1
ATOM 899 C C . LEU A 1 111 ? 4.101 6.718 8.495 1.00 71.44 111 LEU A C 1
ATOM 901 O O . LEU A 1 111 ? 3.322 6.391 9.386 1.00 71.44 111 LEU A O 1
ATOM 905 N N . LYS A 1 112 ? 5.416 6.835 8.708 1.00 68.38 112 LYS A N 1
ATOM 906 C CA . LYS A 1 112 ? 6.047 6.584 10.009 1.00 68.38 112 LYS A CA 1
ATOM 907 C C . LYS A 1 112 ? 5.511 7.518 11.081 1.00 68.38 112 LYS A C 1
ATOM 909 O O . LYS A 1 112 ? 5.160 7.047 12.159 1.00 68.38 112 LYS A O 1
ATOM 914 N N . THR A 1 113 ? 5.465 8.818 10.796 1.00 67.19 113 THR A N 1
ATOM 915 C CA . THR A 1 113 ? 4.941 9.795 11.747 1.00 67.19 113 THR A CA 1
ATOM 916 C C . THR A 1 113 ? 3.473 9.506 12.009 1.00 67.19 113 THR A C 1
ATOM 918 O O . THR A 1 113 ? 3.090 9.360 13.156 1.00 67.19 113 THR A O 1
ATOM 921 N N . PHE A 1 114 ? 2.673 9.281 10.971 1.00 69.56 114 PHE A N 1
ATOM 922 C CA . PHE A 1 114 ? 1.257 8.967 11.107 1.00 69.56 114 PHE A CA 1
ATOM 923 C C . PHE A 1 114 ? 0.981 7.736 11.988 1.00 69.56 114 PHE A C 1
ATOM 925 O O . PHE A 1 114 ? 0.179 7.809 12.916 1.00 69.56 114 PHE A O 1
ATOM 932 N N . ILE A 1 115 ? 1.687 6.624 11.758 1.00 67.25 115 ILE A N 1
ATOM 933 C CA . ILE A 1 115 ? 1.577 5.409 12.585 1.00 67.25 115 ILE A CA 1
ATOM 934 C C . ILE A 1 115 ? 1.974 5.701 14.038 1.00 67.25 115 ILE A C 1
ATOM 936 O O . ILE A 1 115 ? 1.296 5.255 14.965 1.00 67.25 115 ILE A O 1
ATOM 940 N N . LYS A 1 116 ? 3.063 6.456 14.241 1.00 65.31 116 LYS A N 1
ATOM 941 C CA . LYS A 1 116 ? 3.530 6.868 15.572 1.00 65.31 116 LYS A CA 1
ATOM 942 C C . LYS A 1 116 ? 2.501 7.745 16.291 1.00 65.31 116 LYS A C 1
ATOM 944 O O . LYS A 1 116 ? 2.354 7.603 17.502 1.00 65.31 116 LYS A O 1
ATOM 949 N N . GLU A 1 117 ? 1.810 8.620 15.564 1.00 61.09 117 GLU A N 1
ATOM 950 C CA . GLU A 1 117 ? 0.795 9.520 16.117 1.00 61.09 117 GLU A CA 1
ATOM 951 C C . GLU A 1 117 ? -0.487 8.777 16.498 1.00 61.09 117 GLU A C 1
ATOM 953 O O . GLU A 1 117 ? -1.038 9.022 17.569 1.00 61.09 117 GLU A O 1
ATOM 958 N N . ILE A 1 118 ? -0.951 7.843 15.663 1.00 59.53 118 ILE A N 1
ATOM 959 C CA . ILE A 1 118 ? -2.208 7.132 15.930 1.00 59.53 118 ILE A CA 1
ATOM 960 C C . ILE A 1 118 ? -2.073 6.083 17.013 1.00 59.53 118 ILE A C 1
ATOM 962 O O . ILE A 1 118 ? -3.055 5.856 17.711 1.00 59.53 118 ILE A O 1
ATOM 966 N N . LYS A 1 119 ? -0.888 5.469 17.168 1.00 60.97 119 LYS A N 1
ATOM 967 C CA . LYS A 1 119 ? -0.660 4.355 18.103 1.00 60.97 119 LYS A CA 1
ATOM 968 C C . LYS A 1 119 ? -1.854 3.405 18.079 1.00 60.97 119 LYS A C 1
ATOM 970 O O . LYS A 1 119 ? -2.609 3.365 19.056 1.00 60.97 119 LYS A O 1
ATOM 975 N N . PRO A 1 120 ? -2.085 2.739 16.934 1.00 60.94 120 PRO A N 1
ATOM 976 C CA . PRO A 1 120 ? -3.297 1.963 16.756 1.00 60.94 120 PRO A CA 1
ATOM 977 C C . PRO A 1 120 ? -3.439 1.040 17.963 1.00 60.94 120 PRO A C 1
ATOM 979 O O . PRO A 1 120 ? -2.447 0.484 18.412 1.00 60.94 120 PRO A O 1
ATOM 982 N N . SER A 1 121 ? -4.631 0.962 18.545 1.00 57.97 121 SER A N 1
ATOM 983 C CA . SER A 1 121 ? -4.967 0.021 19.626 1.00 57.97 121 SER A CA 1
ATOM 984 C C . SER A 1 121 ? -5.365 -1.352 19.094 1.00 57.97 121 SER A C 1
ATOM 986 O O . SER A 1 121 ? -5.664 -2.259 19.866 1.00 57.97 121 SER A O 1
ATOM 988 N N . ALA A 1 122 ? -5.407 -1.469 17.767 1.00 63.47 122 ALA A N 1
ATOM 989 C CA . ALA A 1 122 ? -5.885 -2.618 17.039 1.00 63.47 122 ALA A CA 1
ATOM 990 C C . ALA A 1 122 ? -5.059 -2.865 15.775 1.00 63.47 122 ALA A C 1
ATOM 992 O O . ALA A 1 122 ? -4.171 -2.084 15.436 1.00 63.47 122 ALA A O 1
ATOM 993 N N . ALA A 1 123 ? -5.340 -3.967 15.084 1.00 70.06 123 ALA A N 1
ATOM 994 C CA . ALA A 1 123 ? -4.615 -4.340 13.877 1.00 70.06 123 ALA A CA 1
ATOM 995 C C . ALA A 1 123 ? -4.828 -3.314 12.748 1.00 70.06 123 ALA A C 1
ATOM 997 O O . ALA A 1 123 ? -5.957 -3.065 12.316 1.00 70.06 123 ALA A O 1
ATOM 998 N N . THR A 1 124 ? -3.726 -2.768 12.228 1.00 77.50 124 THR A N 1
ATOM 999 C CA . THR A 1 124 ? -3.736 -1.859 11.070 1.00 77.50 124 THR A CA 1
ATOM 1000 C C . THR A 1 124 ? -3.098 -2.541 9.876 1.00 77.50 124 THR A C 1
ATOM 1002 O O . THR A 1 124 ? -1.915 -2.871 9.924 1.00 77.50 124 THR A O 1
ATOM 1005 N N . THR A 1 125 ? -3.843 -2.708 8.786 1.00 82.31 125 THR A N 1
ATOM 1006 C CA . THR A 1 125 ? -3.280 -3.174 7.513 1.00 82.31 125 THR A CA 1
ATOM 1007 C C . THR A 1 125 ? -2.790 -1.977 6.714 1.00 82.31 125 THR A C 1
ATOM 1009 O O . THR A 1 125 ? -3.533 -1.019 6.495 1.00 82.31 125 THR A O 1
ATOM 1012 N N . VAL A 1 126 ? -1.541 -2.031 6.263 1.00 81.50 126 VAL A N 1
ATOM 1013 C CA . VAL A 1 126 ? -0.946 -1.007 5.404 1.00 81.50 126 VAL A CA 1
ATOM 1014 C C . VAL A 1 126 ? -0.535 -1.645 4.091 1.00 81.50 126 VAL A C 1
ATOM 1016 O O . VAL A 1 126 ? 0.187 -2.643 4.081 1.00 81.50 126 VAL A O 1
ATOM 1019 N N . ALA A 1 127 ? -0.968 -1.038 2.990 1.00 86.88 127 ALA A N 1
ATOM 1020 C CA . ALA A 1 127 ? -0.658 -1.479 1.642 1.00 86.88 127 ALA A CA 1
ATOM 1021 C C . ALA A 1 127 ? 0.060 -0.370 0.850 1.00 86.88 127 ALA A C 1
ATOM 1023 O O . ALA A 1 127 ? -0.599 0.389 0.135 1.00 86.88 127 ALA A O 1
ATOM 1024 N N . PRO A 1 128 ? 1.392 -0.197 0.987 1.00 86.06 128 PRO A N 1
ATOM 1025 C CA . PRO A 1 128 ? 2.146 0.674 0.094 1.00 86.06 128 PRO A CA 1
ATOM 1026 C C . PRO A 1 128 ? 2.319 0.035 -1.285 1.00 86.06 128 PRO A C 1
ATOM 1028 O O . PRO A 1 128 ? 2.545 -1.173 -1.403 1.00 86.06 128 PRO A O 1
ATOM 1031 N N . GLY A 1 129 ? 2.318 0.855 -2.328 1.00 89.94 129 GLY A N 1
ATOM 1032 C CA . GLY A 1 129 ? 2.501 0.388 -3.693 1.00 89.94 129 GLY A CA 1
ATOM 1033 C C . GLY A 1 129 ? 3.092 1.422 -4.634 1.00 89.94 129 GLY A C 1
ATOM 1034 O O . GLY A 1 129 ? 3.347 2.572 -4.273 1.00 89.94 129 GLY A O 1
ATOM 1035 N N . THR A 1 130 ? 3.363 0.976 -5.859 1.00 92.06 130 THR A N 1
ATOM 1036 C CA . THR A 1 130 ? 3.991 1.808 -6.888 1.00 92.06 130 THR A CA 1
ATOM 1037 C C . THR A 1 130 ? 3.253 1.705 -8.213 1.00 92.06 130 THR A C 1
ATOM 1039 O O . THR A 1 130 ? 2.742 0.644 -8.576 1.00 92.06 130 THR A O 1
ATOM 1042 N N . VAL A 1 131 ? 3.215 2.817 -8.944 1.00 94.56 131 VAL A N 1
ATOM 1043 C CA . VAL A 1 131 ? 2.726 2.874 -10.324 1.00 94.56 131 VAL A CA 1
ATOM 1044 C C . VAL A 1 131 ? 3.943 2.824 -11.252 1.00 94.56 131 VAL A C 1
ATOM 1046 O O . VAL A 1 131 ? 4.749 3.759 -11.237 1.00 94.56 131 VAL A O 1
ATOM 1049 N N . PRO A 1 132 ? 4.122 1.761 -12.056 1.00 92.88 132 PRO A N 1
ATOM 1050 C CA . PRO A 1 132 ? 5.242 1.669 -12.984 1.00 92.88 132 PRO A CA 1
ATOM 1051 C C . PRO A 1 132 ? 5.221 2.779 -14.042 1.00 92.88 132 PRO A C 1
ATOM 1053 O O . PRO A 1 132 ? 4.205 2.975 -14.702 1.00 92.88 132 PRO A O 1
ATOM 1056 N N . ASP A 1 133 ? 6.360 3.436 -14.283 1.00 91.50 133 ASP A N 1
ATOM 1057 C CA . ASP A 1 133 ? 6.555 4.253 -15.485 1.00 91.50 133 ASP A CA 1
ATOM 1058 C C . ASP A 1 133 ? 7.187 3.395 -16.602 1.00 91.50 133 ASP A C 1
ATOM 1060 O O . ASP A 1 133 ? 8.335 2.945 -16.481 1.00 91.50 133 ASP A O 1
ATOM 1064 N N . PRO A 1 134 ? 6.482 3.106 -17.709 1.00 85.25 134 PRO A N 1
ATOM 1065 C CA . PRO A 1 134 ? 7.055 2.309 -18.790 1.00 85.25 134 PRO A CA 1
ATOM 1066 C C . PRO A 1 134 ? 8.228 3.007 -19.497 1.00 85.25 134 PRO A C 1
ATOM 1068 O O . PRO A 1 134 ? 9.040 2.321 -20.126 1.00 85.25 134 PRO A O 1
ATOM 1071 N N . ASN A 1 135 ? 8.347 4.332 -19.378 1.00 86.81 135 ASN A N 1
ATOM 1072 C CA . ASN A 1 135 ? 9.316 5.146 -20.108 1.00 86.81 135 ASN A CA 1
ATOM 1073 C C . ASN A 1 135 ? 10.629 5.341 -19.344 1.00 86.81 135 ASN A C 1
ATOM 1075 O O . ASN A 1 135 ? 11.665 5.585 -19.963 1.00 86.81 135 ASN A O 1
ATOM 1079 N N . VAL A 1 136 ? 10.619 5.188 -18.016 1.00 86.38 136 VAL A N 1
ATOM 1080 C CA . VAL A 1 136 ? 11.789 5.457 -17.172 1.00 86.38 136 VAL A CA 1
ATOM 1081 C C . VAL A 1 136 ? 12.334 4.162 -16.575 1.00 86.38 136 VAL A C 1
ATOM 1083 O O . VAL A 1 136 ? 11.701 3.498 -15.752 1.00 86.38 136 VAL A O 1
ATOM 1086 N N . ARG A 1 137 ? 13.550 3.784 -16.986 1.00 85.25 137 ARG A N 1
ATOM 1087 C CA . ARG A 1 137 ? 14.262 2.606 -16.470 1.00 85.25 137 ARG A CA 1
ATOM 1088 C C . ARG A 1 137 ? 15.713 2.917 -16.143 1.00 85.25 137 ARG A C 1
ATOM 1090 O O . ARG A 1 137 ? 16.376 3.640 -16.882 1.00 85.25 137 ARG A O 1
ATOM 1097 N N . ILE A 1 138 ? 16.208 2.301 -15.074 1.00 78.94 138 ILE A N 1
ATOM 1098 C CA . ILE A 1 138 ? 17.573 2.460 -14.573 1.00 78.94 138 ILE A CA 1
ATOM 1099 C C . ILE A 1 138 ? 18.318 1.115 -14.478 1.00 78.94 138 ILE A C 1
ATOM 1101 O O . ILE A 1 138 ? 17.709 0.092 -14.154 1.00 78.94 138 ILE A O 1
ATOM 1105 N N . PRO A 1 139 ? 19.633 1.085 -14.766 1.00 79.00 139 PRO A N 1
ATOM 1106 C CA . PRO A 1 139 ? 20.362 2.149 -15.459 1.00 79.00 139 PRO A CA 1
ATOM 1107 C C . PRO A 1 139 ? 19.867 2.266 -16.919 1.00 79.00 139 PRO A C 1
ATOM 1109 O O . PRO A 1 139 ? 19.312 1.304 -17.457 1.00 79.00 139 PRO A O 1
ATOM 1112 N N . GLN A 1 140 ? 19.977 3.451 -17.531 1.00 72.00 140 GLN A N 1
ATOM 1113 C CA . GLN A 1 140 ? 19.343 3.754 -18.830 1.00 72.00 140 GLN A CA 1
ATOM 1114 C C . GLN A 1 140 ? 19.863 2.877 -19.980 1.00 72.00 140 GLN A C 1
ATOM 1116 O O . GLN A 1 140 ? 19.107 2.529 -20.888 1.00 72.00 140 GLN A O 1
ATOM 1121 N N . ASP A 1 141 ? 21.130 2.477 -19.907 1.00 73.25 141 ASP A N 1
ATOM 1122 C CA . ASP A 1 141 ? 21.831 1.635 -20.878 1.00 73.25 141 ASP A CA 1
ATOM 1123 C C . ASP A 1 141 ? 21.328 0.181 -20.872 1.00 73.25 141 ASP A C 1
ATOM 1125 O O . ASP A 1 141 ? 21.136 -0.422 -21.926 1.00 73.25 141 ASP A O 1
ATOM 1129 N N . ARG A 1 142 ? 21.064 -0.385 -19.687 1.00 73.69 142 ARG A N 1
ATOM 1130 C CA . ARG A 1 142 ? 20.619 -1.784 -19.518 1.00 73.69 142 ARG A CA 1
ATOM 1131 C C . ARG A 1 142 ? 19.127 -1.922 -19.243 1.00 73.69 142 ARG A C 1
ATOM 1133 O O . ARG A 1 142 ? 18.636 -3.047 -19.153 1.00 73.69 142 ARG A O 1
ATOM 1140 N N . LYS A 1 143 ? 18.420 -0.800 -19.055 1.00 76.12 143 LYS A N 1
ATOM 1141 C CA . LYS A 1 143 ? 16.986 -0.701 -18.728 1.00 76.12 143 LYS A CA 1
ATOM 1142 C C . LYS A 1 143 ? 16.557 -1.750 -17.694 1.00 76.12 143 LYS A C 1
ATOM 1144 O O . LYS A 1 143 ? 15.594 -2.489 -17.904 1.00 76.12 143 LYS A O 1
ATOM 1149 N N . LYS A 1 144 ? 17.319 -1.864 -16.598 1.00 81.06 144 LYS A N 1
ATOM 1150 C CA . LYS A 1 144 ? 17.216 -3.007 -15.680 1.00 81.06 144 LYS A CA 1
ATOM 1151 C C . LYS A 1 144 ? 15.933 -2.958 -14.854 1.00 81.06 144 LYS A C 1
ATOM 1153 O O . LYS A 1 144 ? 15.249 -3.975 -14.829 1.00 81.06 144 LYS A O 1
ATOM 1158 N N . VAL A 1 145 ? 15.629 -1.842 -14.199 1.00 85.19 145 VAL A N 1
ATOM 1159 C CA . VAL A 1 145 ? 14.515 -1.670 -13.248 1.00 85.19 145 VAL A CA 1
ATOM 1160 C C . VAL A 1 145 ? 13.696 -0.445 -13.647 1.00 85.19 145 VAL A C 1
ATOM 1162 O O . VAL A 1 145 ? 14.276 0.569 -14.024 1.00 85.19 145 VAL A O 1
ATOM 1165 N N . THR A 1 146 ? 12.367 -0.528 -13.603 1.00 89.81 146 THR A N 1
ATOM 1166 C CA . THR A 1 146 ? 11.488 0.629 -13.830 1.00 89.81 146 THR A CA 1
ATOM 1167 C C . THR A 1 146 ? 11.518 1.567 -12.629 1.00 89.81 146 THR A C 1
ATOM 1169 O O . THR A 1 146 ? 11.420 1.123 -11.490 1.00 89.81 146 THR A O 1
ATOM 1172 N N . VAL A 1 147 ? 11.624 2.868 -12.893 1.00 87.50 147 VAL A N 1
ATOM 1173 C CA . VAL A 1 147 ? 11.399 3.906 -11.884 1.00 87.50 147 VAL A CA 1
ATOM 1174 C C . VAL A 1 147 ? 9.891 4.163 -11.822 1.00 87.50 147 VAL A C 1
ATOM 1176 O O . VAL A 1 147 ? 9.293 4.409 -12.866 1.00 87.50 147 VAL A O 1
ATOM 1179 N N . PRO A 1 148 ? 9.238 4.066 -10.655 1.00 90.94 148 PRO A N 1
ATOM 1180 C CA . PRO A 1 148 ? 7.819 4.388 -10.542 1.00 90.94 148 PRO A CA 1
ATOM 1181 C C . PRO A 1 148 ? 7.520 5.844 -10.905 1.00 90.94 148 PRO A C 1
ATOM 1183 O O . PRO A 1 148 ? 8.322 6.716 -10.574 1.00 90.94 148 PRO A O 1
ATOM 1186 N N . SER A 1 149 ? 6.356 6.112 -11.501 1.00 92.06 149 SER A N 1
ATOM 1187 C CA . SER A 1 149 ? 5.844 7.478 -11.691 1.00 92.06 149 SER A CA 1
ATOM 1188 C C . SER A 1 149 ? 5.205 8.018 -10.412 1.00 92.06 149 SER A C 1
ATOM 1190 O O . SER A 1 149 ? 5.397 9.180 -10.060 1.00 92.06 149 SER A O 1
ATOM 1192 N N . HIS A 1 150 ? 4.486 7.154 -9.692 1.00 92.06 150 HIS A N 1
ATOM 1193 C CA . HIS A 1 150 ? 3.792 7.478 -8.451 1.00 92.06 150 HIS A CA 1
ATOM 1194 C C . HIS A 1 150 ? 4.038 6.399 -7.407 1.00 92.06 150 HIS A C 1
ATOM 1196 O O . HIS A 1 150 ? 4.260 5.223 -7.720 1.00 92.06 150 HIS A O 1
ATOM 1202 N N . ILE A 1 151 ? 3.963 6.818 -6.154 1.00 90.50 151 ILE A N 1
ATOM 1203 C CA . ILE A 1 151 ? 3.941 5.938 -4.992 1.00 90.50 151 ILE A CA 1
ATOM 1204 C C . ILE A 1 151 ? 2.650 6.254 -4.247 1.00 90.50 151 ILE A C 1
ATOM 1206 O O . ILE A 1 151 ? 2.252 7.418 -4.146 1.00 90.50 151 ILE A O 1
ATOM 1210 N N . TRP A 1 152 ? 1.986 5.205 -3.786 1.00 93.56 152 TRP A N 1
ATOM 1211 C CA . TRP A 1 152 ? 0.723 5.295 -3.076 1.00 93.56 152 TRP A CA 1
ATOM 1212 C C . TRP A 1 152 ? 0.759 4.441 -1.817 1.00 93.56 152 TRP A C 1
ATOM 1214 O O . TRP A 1 152 ? 1.600 3.553 -1.657 1.00 93.56 152 TRP A O 1
ATOM 1224 N N . THR A 1 153 ? -0.133 4.725 -0.882 1.00 92.00 153 THR A N 1
ATOM 1225 C CA . THR A 1 153 ? -0.311 3.938 0.336 1.00 92.00 153 THR A CA 1
ATOM 1226 C C . THR A 1 153 ? -1.774 3.966 0.730 1.00 92.00 153 THR A C 1
ATOM 1228 O O . THR A 1 153 ? -2.368 5.039 0.802 1.00 92.00 153 THR A O 1
ATOM 1231 N N . ALA A 1 154 ? -2.339 2.794 1.002 1.00 92.62 154 ALA A N 1
ATOM 1232 C CA . ALA A 1 154 ? -3.647 2.656 1.627 1.00 92.62 154 ALA A CA 1
ATOM 1233 C C . ALA A 1 154 ? -3.492 2.130 3.052 1.00 92.62 154 ALA A C 1
ATOM 1235 O O . ALA A 1 154 ? -2.654 1.262 3.321 1.00 92.62 154 ALA A O 1
ATOM 1236 N N . ILE A 1 155 ? -4.298 2.661 3.961 1.00 89.25 155 ILE A N 1
ATOM 1237 C CA . ILE A 1 155 ? -4.309 2.293 5.371 1.00 89.25 155 ILE A CA 1
ATOM 1238 C C . ILE A 1 155 ? -5.726 1.899 5.745 1.00 89.25 155 ILE A C 1
ATOM 1240 O O . ILE A 1 155 ? -6.686 2.597 5.429 1.00 89.25 155 ILE A O 1
ATOM 1244 N N . CYS A 1 156 ? -5.822 0.782 6.449 1.00 89.38 156 CYS A N 1
ATOM 1245 C CA . CYS A 1 156 ? -7.049 0.267 7.011 1.00 89.38 156 CYS A CA 1
ATOM 1246 C C . CYS A 1 156 ? -6.827 -0.023 8.494 1.00 89.38 156 CYS A C 1
ATOM 1248 O O . CYS A 1 156 ? -6.076 -0.934 8.856 1.00 89.38 156 CYS A O 1
ATOM 1250 N N . TYR A 1 157 ? -7.466 0.769 9.344 1.00 84.94 157 TYR A N 1
ATOM 1251 C CA . TYR A 1 157 ? -7.516 0.574 10.784 1.00 84.94 157 TYR A CA 1
ATOM 1252 C C . TYR A 1 157 ? -8.879 -0.005 11.154 1.00 84.94 157 TYR A C 1
ATOM 1254 O O . TYR A 1 157 ? -9.913 0.628 10.928 1.00 84.94 157 TYR A O 1
ATOM 1262 N N . LYS A 1 158 ? -8.877 -1.203 11.741 1.00 81.12 158 LYS A N 1
ATOM 1263 C CA . LYS A 1 158 ? -10.091 -1.854 12.234 1.00 81.12 158 LYS A CA 1
ATOM 1264 C C . LYS A 1 158 ? -10.071 -1.884 13.754 1.00 81.12 158 LYS A C 1
ATOM 1266 O O . LYS A 1 158 ? -9.243 -2.579 14.338 1.00 81.12 158 LYS A O 1
ATOM 1271 N N . HIS A 1 159 ? -10.987 -1.164 14.389 1.00 80.56 159 HIS A N 1
ATOM 1272 C CA . HIS A 1 159 ? -11.152 -1.219 15.837 1.00 80.56 159 HIS A CA 1
ATOM 1273 C C . HIS A 1 159 ? -11.677 -2.603 16.255 1.00 80.56 159 HIS A C 1
ATOM 1275 O O . HIS A 1 159 ? -12.482 -3.214 15.556 1.00 80.56 159 HIS A O 1
ATOM 1281 N N . HIS A 1 160 ? -11.229 -3.121 17.400 1.00 76.06 160 HIS A N 1
ATOM 1282 C CA . HIS A 1 160 ? -11.551 -4.493 17.809 1.00 76.06 160 HIS A CA 1
ATOM 1283 C C . HIS A 1 160 ? -13.011 -4.704 18.225 1.00 76.06 160 HIS A C 1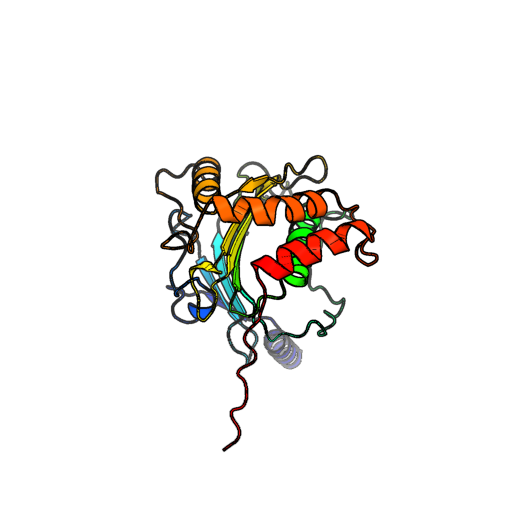
ATOM 1285 O O . HIS A 1 160 ? -13.525 -5.810 18.082 1.00 76.06 160 HIS A O 1
ATOM 1291 N N . THR A 1 161 ? -13.659 -3.672 18.770 1.00 75.81 161 THR A N 1
ATOM 1292 C CA . THR A 1 161 ? -14.980 -3.794 19.412 1.00 75.81 161 THR A CA 1
ATOM 1293 C C . THR A 1 161 ? -16.036 -2.834 18.872 1.00 75.81 161 THR A C 1
ATOM 1295 O O . THR A 1 161 ? -17.190 -2.931 19.271 1.00 75.81 161 THR A O 1
ATOM 1298 N N . ASP A 1 162 ? -15.664 -1.900 17.993 1.00 78.75 162 ASP A N 1
ATOM 1299 C CA . ASP A 1 162 ? -16.542 -0.797 17.585 1.00 78.75 162 ASP A CA 1
ATOM 1300 C C . ASP A 1 162 ? -16.184 -0.320 16.176 1.00 78.75 162 ASP A C 1
ATOM 1302 O O . ASP A 1 162 ? -15.289 0.504 15.995 1.00 78.75 162 ASP A O 1
ATOM 1306 N N . ASP A 1 163 ? -16.894 -0.833 15.173 1.00 79.00 163 ASP A N 1
ATOM 1307 C CA . ASP A 1 163 ? -16.654 -0.492 13.768 1.00 79.00 163 ASP A CA 1
ATOM 1308 C C . ASP A 1 163 ? -16.862 1.006 13.475 1.00 79.00 163 ASP A C 1
ATOM 1310 O O . ASP A 1 163 ? -16.280 1.539 12.527 1.00 79.00 163 ASP A O 1
ATOM 1314 N N . SER A 1 164 ? -17.609 1.736 14.316 1.00 76.94 164 SER A N 1
ATOM 1315 C CA . SER A 1 164 ? -17.747 3.192 14.180 1.00 76.94 164 SER A CA 1
ATOM 1316 C C . SER A 1 164 ? -16.439 3.938 14.460 1.00 76.94 164 SER A C 1
ATOM 1318 O O . SER A 1 164 ? -16.275 5.058 13.982 1.00 76.94 164 SER A O 1
ATOM 1320 N N . LYS A 1 165 ? -15.472 3.298 15.127 1.00 77.19 165 LYS A N 1
ATOM 1321 C CA . LYS A 1 165 ? -14.113 3.814 15.352 1.00 77.19 165 LYS A CA 1
ATOM 1322 C C . LYS A 1 165 ? -13.092 3.299 14.336 1.00 77.19 165 LYS A C 1
ATOM 1324 O O . LYS A 1 165 ? -11.950 3.749 14.344 1.00 77.19 165 LYS A O 1
ATOM 1329 N N . SER A 1 166 ? -13.481 2.374 13.457 1.00 80.94 166 SER A N 1
ATOM 1330 C CA . SER A 1 166 ? -12.653 1.956 12.321 1.00 80.94 166 SER A CA 1
ATOM 1331 C C . SER A 1 166 ? -12.532 3.092 11.304 1.00 80.94 166 SER A C 1
ATOM 1333 O O . SER A 1 166 ? -13.436 3.919 11.154 1.00 80.94 166 SER A O 1
ATOM 1335 N N . LEU A 1 167 ? -11.404 3.140 10.606 1.00 84.56 167 LEU A N 1
ATOM 1336 C CA . LEU A 1 167 ? -11.060 4.209 9.674 1.00 84.56 167 LEU A CA 1
ATOM 1337 C C . LEU A 1 167 ? -10.184 3.644 8.558 1.00 84.56 167 LEU A C 1
ATOM 1339 O O . LEU A 1 167 ? -9.237 2.898 8.809 1.00 84.56 167 LEU A O 1
ATOM 1343 N N . SER A 1 168 ? -10.425 4.106 7.338 1.00 88.50 168 SER A N 1
ATOM 1344 C CA . SER A 1 168 ? -9.537 3.872 6.206 1.00 88.50 168 SER A CA 1
ATOM 1345 C C . SER A 1 168 ? -9.307 5.144 5.417 1.00 88.50 168 SER A C 1
ATOM 1347 O O . SER A 1 168 ? -10.198 5.988 5.324 1.00 88.50 168 SER A O 1
ATOM 1349 N N . PHE A 1 169 ? -8.144 5.248 4.796 1.00 89.75 169 PHE A N 1
ATOM 1350 C CA . PHE A 1 169 ? -7.845 6.303 3.838 1.00 89.75 169 PHE A CA 1
ATOM 1351 C C . PHE A 1 169 ? -6.644 5.888 2.986 1.00 89.75 169 PHE A C 1
ATOM 1353 O O . PHE A 1 169 ? -5.938 4.917 3.281 1.00 89.75 169 PHE A O 1
ATOM 1360 N N . GLY A 1 170 ? -6.396 6.645 1.928 1.00 90.75 170 GLY A N 1
ATOM 1361 C CA . GLY A 1 170 ? -5.247 6.465 1.065 1.00 90.75 170 GLY A CA 1
ATOM 1362 C C . GLY A 1 170 ? -4.582 7.785 0.725 1.00 90.75 170 GLY A C 1
ATOM 1363 O O . GLY A 1 170 ? -5.157 8.862 0.873 1.00 90.75 170 GLY A O 1
ATOM 1364 N N . TYR A 1 171 ? -3.348 7.708 0.257 1.00 91.06 171 TYR A N 1
ATOM 1365 C CA . TYR A 1 171 ? -2.702 8.839 -0.384 1.00 91.06 171 TYR A CA 1
ATOM 1366 C C . TYR A 1 171 ? -1.810 8.380 -1.527 1.00 91.06 171 TYR A C 1
ATOM 1368 O O . TYR A 1 171 ? -1.296 7.259 -1.537 1.00 91.06 171 TYR A O 1
ATOM 1376 N N . ILE A 1 172 ? -1.616 9.270 -2.491 1.00 92.25 172 ILE A N 1
ATOM 1377 C CA . ILE A 1 172 ? -0.760 9.067 -3.657 1.00 92.25 172 ILE A CA 1
ATOM 1378 C C . ILE A 1 172 ? 0.016 10.348 -3.933 1.00 92.25 172 ILE A C 1
ATOM 1380 O O . ILE A 1 172 ? -0.483 11.449 -3.710 1.00 92.25 172 ILE A O 1
ATOM 1384 N N . GLY A 1 173 ? 1.249 10.202 -4.402 1.00 89.44 173 GLY A N 1
ATOM 1385 C CA . GLY A 1 173 ? 2.074 11.320 -4.841 1.00 89.44 173 GLY A CA 1
ATOM 1386 C C . GLY A 1 173 ? 3.054 10.899 -5.925 1.00 89.44 173 GLY A C 1
ATOM 1387 O O . GLY A 1 173 ? 3.376 9.713 -6.077 1.00 89.44 173 GLY A O 1
ATOM 1388 N N . ARG A 1 174 ? 3.545 11.883 -6.675 1.00 89.00 174 ARG A N 1
ATOM 1389 C CA . ARG A 1 174 ? 4.582 11.708 -7.693 1.00 89.00 174 ARG A CA 1
ATOM 1390 C C . ARG A 1 174 ? 5.881 11.240 -7.047 1.00 89.00 174 ARG A C 1
ATOM 1392 O O . ARG A 1 174 ? 6.275 11.696 -5.974 1.00 89.00 174 ARG A O 1
ATOM 1399 N N . ASN A 1 175 ? 6.592 10.353 -7.732 1.00 83.88 175 ASN A N 1
ATOM 1400 C CA . ASN A 1 175 ? 7.926 9.911 -7.336 1.00 83.88 175 ASN A CA 1
ATOM 1401 C C . ASN A 1 175 ? 8.994 10.934 -7.782 1.00 83.88 175 ASN A C 1
ATOM 1403 O O . ASN A 1 175 ? 9.925 10.607 -8.517 1.00 83.88 175 ASN A O 1
ATOM 1407 N N . GLN A 1 176 ? 8.818 12.195 -7.379 1.00 75.81 176 GLN A N 1
ATOM 1408 C CA . GLN A 1 176 ? 9.659 13.341 -7.739 1.00 75.81 176 GLN A CA 1
ATOM 1409 C C . GLN A 1 176 ? 10.069 14.120 -6.486 1.00 75.81 176 GLN A C 1
ATOM 1411 O O . GLN A 1 176 ? 9.322 14.182 -5.513 1.00 75.81 176 GLN A O 1
ATOM 1416 N N . GLN A 1 177 ? 11.292 14.658 -6.488 1.00 68.19 177 GLN A N 1
ATOM 1417 C CA . GLN A 1 177 ? 11.857 15.336 -5.316 1.00 68.19 177 GLN A CA 1
ATOM 1418 C C . GLN A 1 177 ? 11.263 16.735 -5.138 1.00 68.19 177 GLN A C 1
ATOM 1420 O O . GLN A 1 177 ? 10.988 17.158 -4.018 1.00 68.19 177 GLN A O 1
ATOM 1425 N N . GLU A 1 178 ? 11.050 17.427 -6.251 1.00 69.62 178 GLU A N 1
ATOM 1426 C CA . GLU A 1 178 ? 10.399 18.728 -6.305 1.00 69.62 178 GLU A CA 1
ATOM 1427 C C . GLU A 1 178 ? 8.908 18.509 -6.585 1.00 69.62 178 GLU A C 1
ATOM 1429 O O . GLU A 1 178 ? 8.547 17.764 -7.495 1.00 69.62 178 GLU A O 1
ATOM 1434 N N . GLU A 1 179 ? 8.055 19.121 -5.761 1.00 73.50 179 GLU A N 1
ATOM 1435 C CA . GLU A 1 179 ? 6.590 19.075 -5.876 1.00 73.50 179 GLU A CA 1
ATOM 1436 C C . GLU A 1 179 ? 5.986 17.658 -5.974 1.00 73.50 179 GLU A C 1
ATOM 1438 O O . GLU A 1 179 ? 5.323 17.318 -6.958 1.00 73.50 179 GLU A O 1
ATOM 1443 N N . PRO A 1 180 ? 6.121 16.817 -4.934 1.00 77.44 180 PRO A N 1
ATOM 1444 C CA . PRO A 1 180 ? 5.602 15.449 -4.963 1.00 77.44 180 PRO A CA 1
ATOM 1445 C C . PRO A 1 180 ? 4.068 15.359 -5.067 1.00 77.44 180 PRO A C 1
ATOM 1447 O O . PRO A 1 180 ? 3.563 14.254 -5.238 1.00 77.44 180 PRO A O 1
ATOM 1450 N N . ASP A 1 181 ? 3.340 16.480 -4.963 1.00 86.44 181 ASP A N 1
ATOM 1451 C CA . ASP A 1 181 ? 1.876 16.575 -5.092 1.00 86.44 181 ASP A CA 1
ATOM 1452 C C . ASP A 1 181 ? 1.150 15.439 -4.351 1.00 86.44 181 ASP A C 1
ATOM 1454 O O . ASP A 1 181 ? 0.457 14.604 -4.932 1.00 86.44 181 ASP A O 1
ATOM 1458 N N . ILE A 1 182 ? 1.429 15.335 -3.047 1.00 86.62 182 ILE A N 1
ATOM 1459 C CA . ILE A 1 182 ? 0.885 14.267 -2.212 1.00 86.62 182 ILE A CA 1
ATOM 1460 C C . ILE A 1 182 ? -0.558 14.619 -1.868 1.00 86.62 182 ILE A C 1
ATOM 1462 O O . ILE A 1 182 ? -0.813 15.593 -1.159 1.00 86.62 182 ILE A O 1
ATOM 1466 N N . ARG A 1 183 ? -1.492 13.788 -2.326 1.00 89.56 183 ARG A N 1
ATOM 1467 C CA . ARG A 1 183 ? -2.930 13.968 -2.120 1.00 89.56 183 ARG A CA 1
ATOM 1468 C C . ARG A 1 183 ? -3.466 12.899 -1.177 1.00 89.56 183 ARG A C 1
ATOM 1470 O O . ARG A 1 183 ? -3.276 11.712 -1.435 1.00 89.56 183 ARG A O 1
ATOM 1477 N N . LEU A 1 184 ? -4.130 13.328 -0.103 1.00 88.75 184 LEU A N 1
ATOM 1478 C CA . LEU A 1 184 ? -4.940 12.468 0.767 1.00 88.75 184 LEU A CA 1
ATOM 1479 C C . LEU A 1 184 ? -6.327 12.283 0.157 1.00 88.75 184 LEU A C 1
ATOM 1481 O O . LEU A 1 184 ? -6.894 13.244 -0.357 1.00 88.75 184 LEU A O 1
ATOM 1485 N N . MET A 1 185 ? -6.874 11.079 0.260 1.00 90.62 185 MET A N 1
ATOM 1486 C CA . MET A 1 185 ? -8.187 10.728 -0.272 1.00 90.62 185 MET A CA 1
ATOM 1487 C C . MET A 1 185 ? -8.774 9.511 0.457 1.00 90.62 185 MET A C 1
ATOM 1489 O O . MET A 1 185 ? -8.095 8.847 1.246 1.00 90.62 185 MET A O 1
ATOM 1493 N N . SER A 1 186 ? -10.041 9.203 0.200 1.00 91.88 186 SER A N 1
ATOM 1494 C CA . SER A 1 186 ? -10.645 7.926 0.599 1.00 91.88 186 SER A CA 1
ATOM 1495 C C . SER A 1 186 ? -10.010 6.744 -0.150 1.00 91.88 186 SER A C 1
ATOM 1497 O O . SER A 1 186 ? -9.378 6.912 -1.196 1.00 91.88 186 SER A O 1
ATOM 1499 N N . VAL A 1 187 ? -10.179 5.518 0.361 1.00 92.94 187 VAL A N 1
ATOM 1500 C CA . VAL A 1 187 ? -9.706 4.310 -0.348 1.00 92.94 187 VAL A CA 1
ATOM 1501 C C . VAL A 1 187 ? -10.413 4.160 -1.699 1.00 92.94 187 VAL A C 1
ATOM 1503 O O . VAL A 1 187 ? -9.768 3.831 -2.692 1.00 92.94 187 VAL A O 1
ATOM 1506 N N . SER A 1 188 ? -11.705 4.486 -1.758 1.00 92.88 188 SER A N 1
ATOM 1507 C CA . SER A 1 188 ? -12.492 4.432 -2.993 1.00 92.88 188 SER A CA 1
ATOM 1508 C C . SER A 1 188 ? -11.973 5.407 -4.061 1.00 92.88 188 SER A C 1
ATOM 1510 O O . SER A 1 188 ? -11.815 5.053 -5.231 1.00 92.88 188 SER A O 1
ATOM 1512 N N . GLU A 1 189 ? -11.621 6.635 -3.670 1.00 94.00 189 GLU A N 1
ATOM 1513 C CA . GLU A 1 189 ? -10.982 7.602 -4.572 1.00 94.00 189 GLU A CA 1
ATOM 1514 C C . GLU A 1 189 ? -9.595 7.132 -5.017 1.00 94.00 189 GLU A C 1
ATOM 1516 O O . GLU A 1 189 ? -9.271 7.228 -6.202 1.00 94.00 189 GLU A O 1
ATOM 1521 N N . LEU A 1 190 ? -8.806 6.543 -4.112 1.00 95.06 190 LEU A N 1
ATOM 1522 C CA . LEU A 1 190 ? -7.507 5.975 -4.465 1.00 95.06 190 LEU A CA 1
ATOM 1523 C C . LEU A 1 190 ? -7.640 4.828 -5.477 1.00 95.06 190 LEU A C 1
ATOM 1525 O O . LEU A 1 190 ? -6.876 4.778 -6.440 1.00 95.06 190 LEU A O 1
ATOM 1529 N N . ASN A 1 191 ? -8.622 3.938 -5.317 1.00 95.19 191 ASN A N 1
ATOM 1530 C CA . ASN A 1 191 ? -8.922 2.883 -6.290 1.00 95.19 191 ASN A CA 1
ATOM 1531 C C . ASN A 1 191 ? -9.190 3.469 -7.691 1.00 95.19 191 ASN A C 1
ATOM 1533 O O . ASN A 1 191 ? -8.667 2.963 -8.690 1.00 95.19 191 ASN A O 1
ATOM 1537 N N . ASN A 1 192 ? -9.951 4.567 -7.772 1.00 95.06 192 ASN A N 1
ATOM 1538 C CA . ASN A 1 192 ? -10.249 5.260 -9.030 1.00 95.06 192 ASN A CA 1
ATOM 1539 C C . ASN A 1 192 ? -9.002 5.907 -9.657 1.00 95.06 192 ASN A C 1
ATOM 1541 O O . ASN A 1 192 ? -8.761 5.747 -10.858 1.00 95.06 192 ASN A O 1
ATOM 1545 N N . GLU A 1 193 ? -8.183 6.585 -8.853 1.00 95.69 193 GLU A N 1
ATOM 1546 C CA . GLU A 1 193 ? -6.912 7.182 -9.286 1.00 95.69 193 GLU A CA 1
ATOM 1547 C C . GLU A 1 193 ? -5.952 6.111 -9.820 1.00 95.69 193 GLU A C 1
ATOM 1549 O O . GLU A 1 193 ? -5.414 6.229 -10.925 1.00 95.69 193 GLU A O 1
ATOM 1554 N N . LEU A 1 194 ? -5.785 5.007 -9.087 1.00 95.75 194 LEU A N 1
ATOM 1555 C CA . LEU A 1 194 ? -4.932 3.902 -9.514 1.00 95.75 194 LEU A CA 1
ATOM 1556 C C . LEU A 1 194 ? -5.440 3.266 -10.804 1.00 95.75 194 LEU A C 1
ATOM 1558 O O . LEU A 1 194 ? -4.633 2.956 -11.678 1.00 95.75 194 LEU A O 1
ATOM 1562 N N . ARG A 1 195 ? -6.755 3.090 -10.965 1.00 95.25 195 ARG A N 1
ATOM 1563 C CA . ARG A 1 195 ? -7.327 2.512 -12.189 1.00 95.25 195 ARG A CA 1
ATOM 1564 C C . ARG A 1 195 ? -6.929 3.322 -13.421 1.00 95.25 195 ARG A C 1
ATOM 1566 O O . ARG A 1 195 ? -6.518 2.735 -14.425 1.00 95.25 195 ARG A O 1
ATOM 1573 N N . SER A 1 196 ? -6.996 4.650 -13.312 1.00 93.69 196 SER A N 1
ATOM 1574 C CA . SER A 1 196 ? -6.538 5.582 -14.347 1.00 93.69 196 SER A CA 1
ATOM 1575 C C . SER A 1 196 ? -5.039 5.420 -14.618 1.00 93.69 196 SER A C 1
ATOM 1577 O O . SER A 1 196 ? -4.626 5.190 -15.755 1.00 93.69 196 SER A O 1
ATOM 1579 N N . HIS A 1 197 ? -4.217 5.430 -13.566 1.00 93.94 197 HIS A N 1
ATOM 1580 C CA . HIS A 1 197 ? -2.761 5.327 -13.677 1.00 93.94 197 HIS A CA 1
ATOM 1581 C C . HIS A 1 197 ? -2.255 3.985 -14.231 1.00 93.94 197 HIS A C 1
ATOM 1583 O O . HIS A 1 197 ? -1.282 3.961 -14.984 1.00 93.94 197 HIS A O 1
ATOM 1589 N N . PHE A 1 198 ? -2.897 2.869 -13.883 1.00 91.50 198 PHE A N 1
ATOM 1590 C CA . PHE A 1 198 ? -2.568 1.547 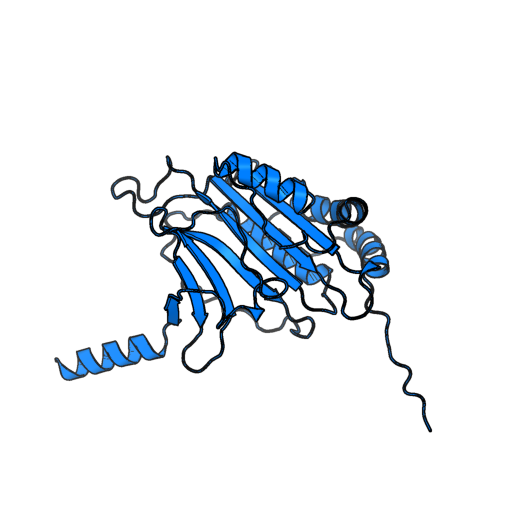-14.421 1.00 91.50 198 PHE A CA 1
ATOM 1591 C C . PHE A 1 198 ? -3.146 1.314 -15.825 1.00 91.50 198 PHE A C 1
ATOM 1593 O O . PHE A 1 198 ? -2.767 0.338 -16.476 1.00 91.50 198 PHE A O 1
ATOM 1600 N N . GLY A 1 199 ? -4.051 2.177 -16.303 1.00 89.00 199 GLY A N 1
ATOM 1601 C CA . GLY A 1 199 ? -4.706 2.034 -17.605 1.00 89.00 199 GLY A CA 1
ATOM 1602 C C . GLY A 1 199 ? -5.543 0.756 -17.721 1.00 89.00 199 GLY A C 1
ATOM 1603 O O . GLY A 1 199 ? -5.678 0.196 -18.811 1.00 89.00 199 GLY A O 1
ATOM 1604 N N . THR A 1 200 ? -6.058 0.248 -16.598 1.00 86.94 200 THR A N 1
ATOM 1605 C CA . THR A 1 200 ? -6.824 -1.002 -16.551 1.00 86.94 200 THR A CA 1
ATOM 1606 C C . THR A 1 200 ? -8.321 -0.734 -16.672 1.00 86.94 200 THR A C 1
ATOM 1608 O O . THR A 1 200 ? -8.875 0.198 -16.089 1.00 86.94 200 THR A O 1
ATOM 1611 N N . HIS A 1 201 ? -9.004 -1.589 -17.432 1.00 86.19 201 HIS A N 1
ATOM 1612 C CA . HIS A 1 201 ? -10.461 -1.548 -17.534 1.00 86.19 201 HIS A CA 1
ATOM 1613 C C . HIS A 1 201 ? -11.129 -2.229 -16.336 1.00 86.19 201 HIS A C 1
ATOM 1615 O O . HIS A 1 201 ? -12.284 -1.919 -16.043 1.00 86.19 201 HIS A O 1
ATOM 1621 N N . GLN A 1 202 ? -10.412 -3.122 -15.643 1.00 89.25 202 GLN A N 1
ATOM 1622 C CA . GLN A 1 202 ? -10.913 -3.781 -14.442 1.00 89.25 202 GLN A CA 1
ATOM 1623 C C . GLN A 1 202 ? -10.935 -2.796 -13.264 1.00 89.25 202 GLN A C 1
ATOM 1625 O O . GLN A 1 202 ? -10.037 -1.956 -13.165 1.00 89.25 202 GLN A O 1
ATOM 1630 N N . PRO A 1 203 ? -11.938 -2.877 -12.375 1.00 93.12 203 PRO A N 1
ATOM 1631 C CA . PRO A 1 203 ? -11.901 -2.167 -11.104 1.00 93.12 203 PRO A CA 1
ATOM 1632 C C . PRO A 1 203 ? -10.646 -2.550 -10.318 1.00 93.12 203 PRO A C 1
ATOM 1634 O O . PRO A 1 203 ? -10.284 -3.727 -10.270 1.00 93.12 203 PRO A O 1
ATOM 1637 N N . ILE A 1 204 ? -9.985 -1.553 -9.732 1.00 94.25 204 ILE A N 1
ATOM 1638 C CA . ILE A 1 204 ? -8.953 -1.780 -8.722 1.00 94.25 204 ILE A CA 1
ATOM 1639 C C . ILE A 1 204 ? -9.634 -1.762 -7.370 1.00 94.25 204 ILE A C 1
ATOM 1641 O O . ILE A 1 204 ? -10.436 -0.875 -7.105 1.00 94.25 204 ILE A O 1
ATOM 1645 N N . GLU A 1 205 ? -9.298 -2.733 -6.536 1.00 94.12 205 GLU A N 1
ATOM 1646 C CA . GLU A 1 205 ? -9.844 -2.846 -5.191 1.00 94.12 205 GLU A CA 1
ATOM 1647 C C . GLU A 1 205 ? -8.700 -3.217 -4.259 1.00 94.12 205 GLU A C 1
ATOM 1649 O O . GLU A 1 205 ? -8.199 -4.343 -4.287 1.00 94.12 205 GLU A O 1
ATOM 1654 N N . ILE A 1 206 ? -8.221 -2.238 -3.492 1.00 94.44 206 ILE A N 1
ATOM 1655 C CA . ILE A 1 206 ? -7.125 -2.450 -2.541 1.00 94.44 206 ILE A CA 1
ATOM 1656 C C . ILE A 1 206 ? -7.605 -3.261 -1.328 1.00 94.44 206 ILE A C 1
ATOM 1658 O O . ILE A 1 206 ? -6.871 -4.116 -0.834 1.00 94.44 206 ILE A O 1
ATOM 1662 N N . PHE A 1 207 ? -8.836 -3.018 -0.874 1.00 92.62 207 PHE A N 1
ATOM 1663 C CA . PHE A 1 207 ? -9.521 -3.765 0.182 1.00 92.62 207 PHE A CA 1
ATOM 1664 C C . PHE A 1 207 ? -10.887 -4.230 -0.345 1.00 92.62 207 PHE A C 1
ATOM 1666 O O . PHE A 1 207 ? -11.473 -3.546 -1.176 1.00 92.62 207 PHE A O 1
ATOM 1673 N N . ASP A 1 208 ? -11.383 -5.383 0.117 1.00 85.38 208 ASP A N 1
ATOM 1674 C CA . ASP A 1 208 ? -12.594 -6.021 -0.442 1.00 85.38 208 ASP A CA 1
ATOM 1675 C C . ASP A 1 208 ? -13.878 -5.184 -0.265 1.00 85.38 208 ASP A C 1
ATOM 1677 O O . ASP A 1 208 ? -14.761 -5.220 -1.115 1.00 85.38 208 ASP A O 1
ATOM 1681 N N . ASP A 1 209 ? -13.961 -4.398 0.812 1.00 84.56 209 ASP A N 1
ATOM 1682 C CA . ASP A 1 209 ? -15.097 -3.531 1.167 1.00 84.56 209 ASP A CA 1
ATOM 1683 C C . ASP A 1 209 ? -14.671 -2.068 1.422 1.00 84.56 209 ASP A C 1
ATOM 1685 O O . ASP A 1 209 ? -15.307 -1.343 2.191 1.00 84.56 209 ASP A O 1
ATOM 1689 N N . ASP A 1 210 ? -13.546 -1.646 0.832 1.00 83.81 210 ASP A N 1
ATOM 1690 C CA . ASP A 1 210 ? -12.886 -0.358 1.092 1.00 83.81 210 ASP A CA 1
ATOM 1691 C C . ASP A 1 210 ? -12.584 -0.083 2.587 1.00 83.81 210 ASP A C 1
ATOM 1693 O O . ASP A 1 210 ? -12.240 1.038 2.944 1.00 83.81 210 ASP A O 1
ATOM 1697 N N . CYS A 1 211 ? -12.635 -1.093 3.469 1.00 86.12 211 CYS A N 1
ATOM 1698 C CA . CYS A 1 211 ? -12.335 -1.008 4.901 1.00 86.12 211 CYS A CA 1
ATOM 1699 C C . CYS A 1 211 ? -13.121 0.086 5.645 1.00 86.12 211 CYS A C 1
ATOM 1701 O O . CYS A 1 211 ? -12.554 0.990 6.260 1.00 86.12 211 CYS A O 1
ATOM 1703 N N . PHE A 1 212 ? -14.451 -0.018 5.655 1.00 77.75 212 PHE A N 1
ATOM 1704 C CA . PHE A 1 212 ? -15.307 0.947 6.363 1.00 77.75 212 PHE A CA 1
ATOM 1705 C C . PHE A 1 212 ? -15.100 2.392 5.873 1.00 77.75 212 PHE A C 1
ATOM 1707 O O . PHE A 1 212 ? -15.185 3.330 6.671 1.00 77.75 212 PHE A O 1
ATOM 1714 N N . SER A 1 213 ? -14.785 2.570 4.583 1.00 69.38 213 SER A N 1
ATOM 1715 C CA . SER A 1 213 ? -14.523 3.881 3.989 1.00 69.38 213 SER A CA 1
ATOM 1716 C C . SER A 1 213 ? -15.717 4.813 4.189 1.00 69.38 213 SER A C 1
ATOM 1718 O O . SER A 1 213 ? -16.716 4.745 3.478 1.00 69.38 213 SER A O 1
ATOM 1720 N N . ASP A 1 214 ? -15.582 5.714 5.157 1.00 69.12 214 ASP A N 1
ATOM 1721 C CA . ASP A 1 214 ? -16.489 6.824 5.405 1.00 69.12 214 ASP A CA 1
ATOM 1722 C C . ASP A 1 214 ? -15.735 8.122 5.118 1.00 69.12 214 ASP A C 1
ATOM 1724 O O . ASP A 1 214 ? -14.786 8.486 5.823 1.00 69.12 214 ASP A O 1
ATOM 1728 N N . ASN A 1 215 ? -16.170 8.827 4.073 1.00 61.03 215 ASN A N 1
ATOM 1729 C CA . ASN A 1 215 ? -15.568 10.087 3.642 1.00 61.03 215 ASN A CA 1
ATOM 1730 C C . ASN A 1 215 ? -15.530 11.128 4.770 1.00 61.03 215 ASN A C 1
ATOM 1732 O O . ASN A 1 215 ? -14.626 11.961 4.800 1.00 61.03 215 ASN A O 1
ATOM 1736 N N . ASN A 1 216 ? -16.454 11.059 5.734 1.00 67.31 216 ASN A N 1
ATOM 1737 C CA . ASN A 1 216 ? -16.489 11.990 6.859 1.00 67.31 216 ASN A CA 1
ATOM 1738 C C . ASN A 1 216 ? -15.299 11.806 7.811 1.00 67.31 216 ASN A C 1
ATOM 1740 O O . ASN A 1 216 ? -14.821 12.782 8.382 1.00 67.31 216 ASN A O 1
ATOM 1744 N N . LYS A 1 217 ? -14.764 10.586 7.939 1.00 69.00 217 LYS A N 1
ATOM 1745 C CA . LYS A 1 217 ? -13.620 10.298 8.820 1.00 69.00 217 LYS A CA 1
ATOM 1746 C C . LYS A 1 217 ? -12.274 10.637 8.176 1.00 69.00 217 LYS A C 1
ATOM 1748 O O . LYS A 1 217 ? -11.299 10.915 8.870 1.00 69.00 217 LYS A O 1
ATOM 1753 N N . VAL A 1 218 ? -12.213 10.689 6.842 1.00 74.50 218 VAL A N 1
ATOM 1754 C CA . VAL A 1 218 ? -11.025 11.177 6.116 1.00 74.50 218 VAL A CA 1
ATOM 1755 C C . VAL A 1 218 ? -10.757 12.651 6.445 1.00 74.50 218 VAL A C 1
ATOM 1757 O O . VAL A 1 218 ? -9.597 13.042 6.589 1.00 74.50 218 VAL A O 1
ATOM 1760 N N . VAL A 1 219 ? -11.811 13.454 6.655 1.00 71.50 219 VAL A N 1
ATOM 1761 C CA . VAL A 1 219 ? -11.707 14.869 7.068 1.00 71.50 219 VAL A CA 1
ATOM 1762 C C . VAL A 1 219 ? -10.961 15.013 8.400 1.00 71.50 219 VAL A C 1
ATOM 1764 O O . VAL A 1 219 ? -10.162 15.935 8.570 1.00 71.50 219 VAL A O 1
ATOM 1767 N N . GLU A 1 220 ? -11.151 14.077 9.331 1.00 66.94 220 GLU A N 1
ATOM 1768 C CA . GLU A 1 220 ? -10.481 14.086 10.638 1.00 66.94 220 GLU A CA 1
ATOM 1769 C C . GLU A 1 220 ? -8.966 13.858 10.505 1.00 66.94 220 GLU A C 1
ATOM 1771 O O . GLU A 1 220 ? -8.164 14.478 11.209 1.00 66.94 220 GLU A O 1
ATOM 1776 N N . VAL A 1 221 ? -8.559 13.023 9.545 1.00 70.50 221 VAL A N 1
ATOM 1777 C CA . VAL A 1 221 ? -7.148 12.754 9.225 1.00 70.50 221 VAL A CA 1
ATOM 1778 C C . VAL A 1 221 ? -6.516 13.879 8.407 1.00 70.50 221 VAL A C 1
ATOM 1780 O O . VAL A 1 221 ? -5.314 14.136 8.532 1.00 70.50 221 VAL A O 1
ATOM 1783 N N . GLN A 1 222 ? -7.308 14.587 7.601 1.00 77.44 222 GLN A N 1
ATOM 1784 C CA . GLN A 1 222 ? -6.836 15.618 6.679 1.00 77.44 222 GLN A CA 1
ATOM 1785 C C . GLN A 1 222 ? -6.030 16.716 7.379 1.00 77.44 222 GLN A C 1
ATOM 1787 O O . GLN A 1 222 ? -4.963 17.102 6.896 1.00 77.44 222 GLN A O 1
ATOM 1792 N N . GLY A 1 223 ? -6.478 17.169 8.554 1.00 72.69 223 GLY A N 1
ATOM 1793 C CA . GLY A 1 223 ? -5.779 18.198 9.329 1.00 72.69 223 GLY A CA 1
ATOM 1794 C C . GLY A 1 223 ? -4.385 17.770 9.802 1.00 72.69 223 GLY A C 1
ATOM 1795 O O . GLY A 1 223 ? -3.442 18.563 9.753 1.00 72.69 223 GLY A O 1
ATOM 1796 N N . VAL A 1 224 ? -4.223 16.511 10.222 1.00 71.88 224 VAL A N 1
ATOM 1797 C CA . VAL A 1 224 ? -2.916 15.955 10.618 1.00 71.88 224 VAL A CA 1
ATOM 1798 C C . VAL A 1 224 ? -2.044 15.746 9.395 1.00 71.88 224 VAL A C 1
ATOM 1800 O O . VAL A 1 224 ? -0.889 16.164 9.373 1.00 71.88 224 VAL A O 1
ATOM 1803 N N . PHE A 1 225 ? -2.602 15.133 8.359 1.00 77.12 225 PHE A N 1
ATOM 1804 C CA . PHE A 1 225 ? -1.872 14.798 7.149 1.00 77.12 225 PHE A CA 1
ATOM 1805 C C . PHE A 1 225 ? -1.304 16.042 6.457 1.00 77.12 225 PHE A C 1
ATOM 1807 O O . PHE A 1 225 ? -0.129 16.058 6.090 1.00 77.12 225 PHE A O 1
ATOM 1814 N N . GLN A 1 226 ? -2.084 17.126 6.374 1.00 75.06 226 GLN A N 1
ATOM 1815 C CA . GLN A 1 226 ? -1.617 18.389 5.801 1.00 75.06 226 GLN A CA 1
ATOM 1816 C C . GLN A 1 226 ? -0.454 18.987 6.601 1.00 75.06 226 GLN A C 1
ATOM 1818 O O . GLN A 1 226 ? 0.505 19.501 6.021 1.00 75.06 226 GLN A O 1
ATOM 1823 N N . LYS A 1 227 ? -0.502 18.886 7.936 1.00 72.56 227 LYS A N 1
ATOM 1824 C CA . LYS A 1 227 ? 0.622 19.286 8.791 1.00 72.56 227 LYS A CA 1
ATOM 1825 C C . LYS A 1 227 ? 1.852 18.421 8.512 1.00 72.56 227 LYS A C 1
ATOM 1827 O O . LYS A 1 227 ? 2.938 18.976 8.400 1.00 72.56 227 LYS A O 1
ATOM 1832 N N . LEU A 1 228 ? 1.690 17.105 8.346 1.00 69.50 228 LEU A N 1
ATOM 1833 C CA . LEU A 1 228 ? 2.790 16.169 8.082 1.00 69.50 228 LEU A CA 1
ATOM 1834 C C . LEU A 1 228 ? 3.478 16.395 6.731 1.00 69.50 228 LEU A C 1
ATOM 1836 O O . LEU A 1 228 ? 4.706 16.331 6.677 1.00 69.50 228 LEU A O 1
ATOM 1840 N N . ILE A 1 229 ? 2.727 16.685 5.664 1.00 72.00 229 ILE A N 1
ATOM 1841 C CA . ILE A 1 229 ? 3.311 17.003 4.347 1.00 72.00 229 ILE A CA 1
ATOM 1842 C C . ILE A 1 229 ? 4.173 18.267 4.421 1.00 72.00 229 ILE A C 1
ATOM 1844 O O . ILE A 1 229 ? 5.244 18.322 3.819 1.00 72.00 229 ILE A O 1
ATOM 1848 N N . ASN A 1 230 ? 3.728 19.262 5.189 1.00 68.25 230 ASN A N 1
ATOM 1849 C CA . ASN A 1 230 ? 4.405 20.550 5.308 1.00 68.25 230 ASN A CA 1
ATOM 1850 C C . ASN A 1 230 ? 5.608 20.526 6.273 1.00 68.25 230 ASN A C 1
ATOM 1852 O O . ASN A 1 230 ? 6.288 21.543 6.421 1.00 68.25 230 ASN A O 1
ATOM 1856 N N . LEU A 1 231 ? 5.893 19.401 6.945 1.00 62.72 231 LEU A N 1
ATOM 1857 C CA . LEU A 1 231 ? 7.029 19.309 7.863 1.00 62.72 231 LEU A CA 1
ATOM 1858 C C . LEU A 1 231 ? 8.363 19.282 7.097 1.00 62.72 231 LEU A C 1
ATOM 1860 O O . LEU A 1 231 ? 8.573 18.400 6.255 1.00 62.72 231 LEU A O 1
ATOM 1864 N N . PRO A 1 232 ? 9.330 20.155 7.442 1.00 56.62 232 PRO A N 1
ATOM 1865 C CA . PRO A 1 232 ? 10.644 20.142 6.816 1.00 56.62 232 PRO A CA 1
ATOM 1866 C C . PRO A 1 232 ? 11.333 18.787 7.023 1.00 56.62 232 PRO A C 1
ATOM 1868 O O . PRO A 1 232 ? 11.298 18.189 8.105 1.00 56.62 232 PRO A O 1
ATOM 1871 N N . VAL A 1 233 ? 11.976 18.277 5.968 1.00 52.72 233 VAL A N 1
ATOM 1872 C CA . VAL A 1 233 ? 12.590 16.934 5.928 1.00 52.72 233 VAL A CA 1
ATOM 1873 C C . VAL A 1 233 ? 13.596 16.730 7.066 1.00 52.72 233 VAL A C 1
ATOM 1875 O O . VAL A 1 233 ? 13.634 15.640 7.636 1.00 52.72 233 VAL A O 1
ATOM 1878 N N . ASN A 1 234 ? 14.278 17.802 7.481 1.00 48.53 234 ASN A N 1
ATOM 1879 C CA . ASN A 1 234 ? 15.421 17.790 8.399 1.00 48.53 234 ASN A CA 1
ATOM 1880 C C . ASN A 1 234 ? 15.083 17.909 9.902 1.00 48.53 234 ASN A C 1
ATOM 1882 O O . ASN A 1 234 ? 15.999 17.893 10.714 1.00 48.53 234 ASN A O 1
ATOM 1886 N N . GLN A 1 235 ? 13.811 18.031 10.303 1.00 42.75 235 GLN A N 1
ATOM 1887 C CA . GLN A 1 235 ? 13.416 18.192 11.720 1.00 42.75 235 GLN A CA 1
ATOM 1888 C C . GLN A 1 235 ? 12.567 17.021 12.238 1.00 42.75 235 GLN A C 1
ATOM 1890 O O . GLN A 1 235 ? 11.479 17.207 12.770 1.00 42.75 235 GLN A O 1
ATOM 1895 N N . GLY A 1 236 ? 13.037 15.787 12.047 1.00 40.03 236 GLY A N 1
ATOM 1896 C CA . GLY A 1 236 ? 12.316 14.579 12.472 1.00 40.03 236 GLY A CA 1
ATOM 1897 C C . GLY A 1 236 ? 12.110 14.420 13.986 1.00 40.03 236 GLY A C 1
ATOM 1898 O O . GLY A 1 236 ? 11.223 13.666 14.372 1.00 40.03 236 GLY A O 1
ATOM 1899 N N . ASP A 1 237 ? 12.859 15.150 14.821 1.00 45.56 237 ASP A N 1
ATOM 1900 C CA . ASP A 1 237 ? 12.940 14.862 16.263 1.00 45.56 237 ASP A CA 1
ATOM 1901 C C . ASP A 1 237 ? 12.406 15.964 17.193 1.00 45.56 237 ASP A C 1
ATOM 1903 O O . ASP A 1 237 ? 12.403 15.786 18.408 1.00 45.56 237 ASP A O 1
ATOM 1907 N N . GLN A 1 238 ? 11.919 17.095 16.671 1.00 41.06 238 GLN A N 1
ATOM 1908 C CA . GLN A 1 238 ? 11.411 18.201 17.500 1.00 41.06 238 GLN A CA 1
ATOM 1909 C C . GLN A 1 238 ? 9.997 18.587 17.048 1.00 41.06 238 GLN A C 1
ATOM 1911 O O . GLN A 1 238 ? 9.802 19.384 16.132 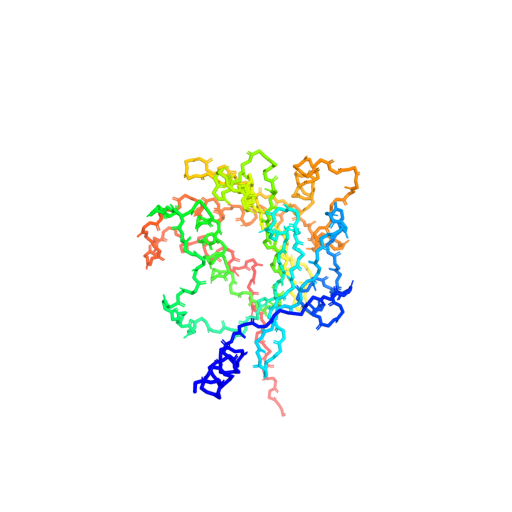1.00 41.06 238 GLN A O 1
ATOM 1916 N N . ILE A 1 239 ? 8.995 17.964 17.673 1.00 46.25 239 ILE A N 1
ATOM 1917 C CA . ILE A 1 239 ? 7.572 18.242 17.443 1.00 46.25 239 ILE A CA 1
ATOM 1918 C C . ILE A 1 239 ? 7.246 19.631 18.020 1.00 46.25 239 ILE A C 1
ATOM 1920 O O . ILE A 1 239 ? 7.410 19.874 19.213 1.00 46.25 239 ILE A O 1
ATOM 1924 N N . SER A 1 240 ? 6.804 20.550 17.156 1.00 44.88 240 SER A N 1
ATOM 1925 C CA . SER A 1 240 ? 6.367 21.908 17.514 1.00 44.88 240 SER A CA 1
ATOM 1926 C C . SER A 1 240 ? 5.098 21.885 18.379 1.00 44.88 240 SER A C 1
ATOM 1928 O O . SER A 1 240 ? 4.173 21.117 18.114 1.00 44.88 240 SER A O 1
ATOM 1930 N N . SER A 1 241 ? 5.023 22.772 19.376 1.00 43.19 241 SER A N 1
ATOM 1931 C CA . SER A 1 241 ? 3.916 22.906 20.339 1.00 43.19 241 SER A CA 1
ATOM 1932 C C . SER A 1 241 ? 2.526 23.057 19.698 1.00 43.19 241 SER A C 1
ATOM 1934 O O . SER A 1 241 ? 1.536 22.641 20.291 1.00 43.19 241 SER A O 1
ATOM 1936 N N . GLY A 1 242 ? 2.437 23.559 18.461 1.00 43.88 242 GLY A N 1
ATOM 1937 C CA . GLY A 1 242 ? 1.179 23.673 17.706 1.00 43.88 242 GLY A CA 1
ATOM 1938 C C . GLY A 1 242 ? 0.617 22.352 17.149 1.00 43.88 242 GLY A C 1
ATOM 1939 O O . GLY A 1 242 ? -0.499 22.330 16.618 1.00 43.88 242 GLY A O 1
ATOM 1940 N N . LEU A 1 243 ? 1.363 21.242 17.233 1.00 43.97 243 LEU A N 1
ATOM 1941 C CA . LEU A 1 243 ? 0.848 19.901 16.924 1.00 43.97 243 LEU A CA 1
ATOM 1942 C C . LEU A 1 243 ? 0.099 19.281 18.116 1.00 43.97 243 LEU A C 1
ATOM 1944 O O . LEU A 1 243 ? -0.751 18.422 17.897 1.00 43.97 243 LEU A O 1
ATOM 1948 N N . GLN A 1 244 ? 0.358 19.744 19.345 1.00 47.62 244 GLN A N 1
ATOM 1949 C CA . GLN A 1 244 ? -0.115 19.122 20.588 1.00 47.62 244 GLN A CA 1
ATOM 1950 C C . GLN A 1 244 ? -1.640 19.230 20.787 1.00 47.62 244 GLN A C 1
ATOM 1952 O O . GLN A 1 244 ? -2.289 18.270 21.202 1.00 47.62 244 GLN A O 1
ATOM 1957 N N . ASP A 1 245 ? -2.240 20.370 20.443 1.00 43.41 245 ASP A N 1
ATOM 1958 C CA . ASP A 1 245 ? -3.687 20.584 20.613 1.00 43.41 245 ASP A CA 1
ATOM 1959 C C . ASP A 1 245 ? -4.510 19.837 19.556 1.00 43.41 245 ASP A C 1
ATOM 1961 O O . ASP A 1 245 ? -5.580 19.294 19.832 1.00 43.41 245 ASP A O 1
ATOM 1965 N N . THR A 1 246 ? -3.975 19.736 18.338 1.00 36.25 246 THR A N 1
ATOM 1966 C CA . THR A 1 246 ? -4.557 18.916 17.264 1.00 36.25 246 THR A CA 1
ATOM 1967 C C . THR A 1 246 ? -4.383 17.423 17.547 1.00 36.25 246 THR A C 1
ATOM 1969 O O . THR A 1 246 ? -5.292 16.641 17.286 1.00 36.25 246 THR A O 1
ATOM 1972 N N . TYR A 1 247 ? -3.262 17.040 18.161 1.00 47.47 247 TYR A N 1
ATOM 1973 C CA . TYR A 1 247 ? -3.018 15.702 18.698 1.00 47.47 247 TYR A CA 1
ATOM 1974 C C . TYR A 1 247 ? -4.073 15.297 19.738 1.00 47.47 247 TYR A C 1
ATOM 1976 O O . TYR A 1 247 ? -4.623 14.202 19.654 1.00 47.47 247 TYR A O 1
ATOM 1984 N N . LEU A 1 248 ? -4.426 16.182 20.678 1.00 44.34 248 LEU A N 1
ATOM 1985 C CA . LEU A 1 248 ? -5.479 15.908 21.663 1.00 44.34 248 LEU A CA 1
ATOM 1986 C C . LEU A 1 248 ? -6.861 15.745 21.016 1.00 44.34 248 LEU A C 1
ATOM 1988 O O . LEU A 1 248 ? -7.653 14.937 21.497 1.00 44.34 248 LEU A O 1
ATOM 1992 N N . ALA A 1 249 ? -7.149 16.473 19.934 1.00 39.16 249 ALA A N 1
ATOM 1993 C CA . ALA A 1 249 ? -8.402 16.332 19.194 1.00 39.16 249 ALA A CA 1
ATOM 1994 C C . ALA A 1 249 ? -8.502 14.966 18.493 1.00 39.16 249 ALA A C 1
ATOM 1996 O O . ALA A 1 249 ? -9.489 14.265 18.673 1.00 39.16 249 ALA A O 1
ATOM 1997 N N . VAL A 1 250 ? -7.450 14.541 17.791 1.00 37.66 250 VAL A N 1
ATOM 1998 C CA . VAL A 1 250 ? -7.413 13.262 17.054 1.00 37.66 250 VAL A CA 1
ATOM 1999 C C . VAL A 1 250 ? -7.360 12.068 18.003 1.00 37.66 250 VAL A C 1
ATOM 2001 O O . VAL A 1 250 ? -8.067 11.082 17.807 1.00 37.66 250 VAL A O 1
ATOM 2004 N N . LYS A 1 251 ? -6.585 12.177 19.089 1.00 44.03 251 LYS A N 1
ATOM 2005 C CA . LYS A 1 251 ? -6.559 11.165 20.146 1.00 44.03 251 LYS A CA 1
ATOM 2006 C C . LYS A 1 251 ? -7.939 10.969 20.758 1.00 44.03 251 LYS A C 1
ATOM 2008 O O . LYS A 1 251 ? -8.279 9.834 21.033 1.00 44.03 251 LYS A O 1
ATOM 2013 N N . ARG A 1 252 ? -8.736 12.025 20.965 1.00 44.94 252 ARG A N 1
ATOM 2014 C CA . ARG A 1 252 ? -10.112 11.895 21.486 1.00 44.94 252 ARG A CA 1
ATOM 2015 C C . ARG A 1 252 ? -11.031 11.152 20.519 1.00 44.94 252 ARG A C 1
ATOM 2017 O O . ARG A 1 252 ? -11.877 10.396 20.982 1.00 44.94 252 ARG A O 1
ATOM 2024 N N . THR A 1 253 ? -10.838 11.322 19.215 1.00 36.12 253 THR A N 1
ATOM 2025 C CA . THR A 1 253 ? -11.651 10.659 18.189 1.00 36.12 253 THR A CA 1
ATOM 2026 C C . THR A 1 253 ? -11.288 9.184 17.996 1.00 36.12 253 THR A C 1
ATOM 2028 O O . THR A 1 253 ? -12.163 8.359 17.760 1.00 36.12 253 THR A O 1
ATOM 2031 N N . ILE A 1 254 ? -10.011 8.831 18.171 1.00 40.25 254 ILE A N 1
ATOM 2032 C CA . ILE A 1 254 ? -9.467 7.477 17.939 1.00 40.25 254 ILE A CA 1
ATOM 2033 C C . ILE A 1 254 ? -9.145 6.766 19.285 1.00 40.25 254 ILE A C 1
ATOM 2035 O O . ILE A 1 254 ? -8.518 5.711 19.320 1.00 40.25 254 ILE A O 1
ATOM 2039 N N . SER A 1 255 ? -9.561 7.340 20.427 1.00 34.41 255 SER A N 1
ATOM 2040 C CA . SER A 1 255 ? -9.046 6.984 21.763 1.00 34.41 255 SER A CA 1
ATOM 2041 C C . SER A 1 255 ? -9.331 5.546 22.194 1.00 34.41 255 SER A C 1
ATOM 2043 O O . SER A 1 255 ? -10.478 5.091 22.215 1.00 34.41 255 SER A O 1
ATOM 2045 N N . CYS A 1 256 ? -8.267 4.914 22.692 1.00 37.56 256 CYS A N 1
ATOM 2046 C CA . CYS A 1 256 ? -8.155 3.615 23.354 1.00 37.56 256 CYS A CA 1
ATOM 2047 C C . CYS A 1 256 ? -8.858 3.507 24.726 1.00 37.56 256 CYS A C 1
ATOM 2049 O O . CYS A 1 256 ? -8.377 2.761 25.581 1.00 37.56 256 CYS A O 1
ATOM 2051 N N . ASP A 1 257 ? -9.938 4.248 24.991 1.00 33.59 257 ASP A N 1
ATOM 2052 C CA . ASP A 1 257 ? -10.627 4.140 26.284 1.00 33.59 257 ASP A CA 1
ATOM 2053 C C . ASP A 1 257 ? -11.503 2.886 26.328 1.00 33.59 257 ASP A C 1
ATOM 2055 O O . ASP A 1 257 ? -12.700 2.887 26.046 1.00 33.59 257 ASP A O 1
ATOM 2059 N N . SER A 1 258 ? -10.857 1.789 26.706 1.00 30.47 258 SER A N 1
ATOM 2060 C CA . SER A 1 258 ? -11.474 0.724 27.478 1.00 30.47 258 SER A CA 1
ATOM 2061 C C . SER A 1 258 ? -10.422 0.162 28.430 1.00 30.47 258 SER A C 1
ATOM 2063 O O . SER A 1 258 ? -9.793 -0.860 28.156 1.00 30.47 258 SER A O 1
ATOM 2065 N N . THR A 1 259 ? -10.209 0.825 29.565 1.00 28.11 259 THR A N 1
ATOM 2066 C CA . THR A 1 259 ? -9.884 0.086 30.788 1.00 28.11 259 THR A CA 1
ATOM 2067 C C . THR A 1 259 ? -11.087 -0.799 31.101 1.00 28.11 259 THR A C 1
ATOM 2069 O O . THR A 1 259 ? -12.156 -0.251 31.370 1.00 28.11 259 THR A O 1
ATOM 2072 N N . PRO A 1 260 ? -10.973 -2.139 31.094 1.00 28.23 260 PRO A N 1
ATOM 2073 C CA . PRO A 1 260 ? -11.925 -2.936 31.839 1.00 28.23 260 PRO A CA 1
ATOM 2074 C C . PRO A 1 260 ? -11.660 -2.610 33.307 1.00 28.23 260 PRO A C 1
ATOM 2076 O O . PRO A 1 260 ? -10.561 -2.861 33.815 1.00 28.23 260 PRO A O 1
ATOM 2079 N N . GLU A 1 261 ? -12.639 -2.014 33.982 1.00 26.73 261 GLU A N 1
ATOM 2080 C CA . GLU A 1 261 ? -12.706 -2.106 35.432 1.00 26.73 261 GLU A CA 1
ATOM 2081 C C . GLU A 1 261 ? -12.540 -3.585 35.791 1.00 26.73 261 GLU A C 1
ATOM 2083 O O . GLU A 1 261 ? -13.329 -4.443 35.395 1.00 26.73 261 GLU A O 1
ATOM 2088 N N . LYS A 1 262 ? -11.460 -3.900 36.507 1.00 29.50 262 LYS A N 1
ATOM 2089 C CA . LYS A 1 262 ? -11.421 -5.120 37.300 1.00 29.50 262 LYS A CA 1
ATOM 2090 C C . LYS A 1 262 ? -12.521 -4.964 38.339 1.00 29.50 262 LYS A C 1
ATOM 2092 O O . LYS A 1 262 ? -12.300 -4.326 39.365 1.00 29.50 262 LYS A O 1
ATOM 2097 N N . GLU A 1 263 ? -13.688 -5.533 38.069 1.00 28.16 263 GLU A N 1
ATOM 2098 C CA . GLU A 1 263 ? -14.657 -5.798 39.119 1.00 28.16 263 GLU A CA 1
ATOM 2099 C C . GLU A 1 263 ? -14.008 -6.794 40.080 1.00 28.16 263 GLU A C 1
ATOM 2101 O O . GLU A 1 263 ? -13.786 -7.967 39.780 1.00 28.16 263 GLU A O 1
ATOM 2106 N N . SER A 1 264 ? -13.620 -6.269 41.236 1.00 31.92 264 SER A N 1
ATOM 2107 C CA . SER A 1 264 ? -13.320 -7.052 42.415 1.00 31.92 264 SER A CA 1
ATOM 2108 C C . SER A 1 264 ? -14.596 -7.747 42.879 1.00 31.92 264 SER A C 1
ATOM 2110 O O . SER A 1 264 ? -15.533 -7.074 43.318 1.00 31.92 264 SER A O 1
ATOM 2112 N N . ARG A 1 265 ? -14.602 -9.077 42.853 1.00 31.73 265 ARG A N 1
ATOM 2113 C CA . ARG A 1 265 ? -15.294 -9.907 43.840 1.00 31.73 265 ARG A CA 1
ATOM 2114 C C . ARG A 1 265 ? -14.614 -11.257 43.961 1.00 31.73 265 ARG A C 1
ATOM 2116 O O . ARG A 1 265 ? -14.248 -11.822 42.910 1.00 31.73 265 ARG A O 1
#

InterPro domains:
  IPR039015 Endonuclease domain-containing 1 protein [PTHR21472] (3-102)
  IPR044925 His-Me finger superfamily [SSF54060] (27-188)
  IPR044929 DNA/RNA non-specific endonuclease superfamily [G3DSA:3.40.570.10] (35-110)
  IPR044929 DNA/RNA non-specific endonuclease superfamily [G3DSA:3.40.570.10] (111-209)